Protein AF-A0AB34GEJ3-F1 (afdb_monomer)

pLDDT: mean 84.88, std 14.79, range [35.19, 98.5]

Sequence (318 aa):
MNSCIQARRKCQADPTCNATYHYLNSCASSISTSSPAEEPSVPEDCMEAAQQLRNSSLMSCTCHRRMKNQATCLDIYWTVHPARSLGDYELDVSPYEDTVTRKPWKMNLSKLNMLKPDSDLCLKFAMLCTLNDKCDRLRKAYGEACSGSRCQRHTCQRQLRSFFEKASEPHAQGLLLCPCAPTDQGCGQRRRNTIAPSCSLPSEAPNCLELWHICVSDPLCRSRLADFQTHCHPMDILGTCATEQSKCLRAYMGLIGTAMTPNFVSNVNASVALSCTCRGSGNLQEECERLEESFSRNPCLSECSPPAPSPHGWLSLT

Radius of gyration: 20.96 Å; Cα contacts (8 Å, |Δi|>4): 492; chains: 1; bounding box: 57×42×54 Å

InterPro domains:
  IPR003438 Glial cell line-derived neurotrophic factor receptor [PR01316] (61-81)
  IPR003438 Glial cell line-derived neurotrophic factor receptor [PR01316] (150-167)
  IPR003438 Glial cell line-derived neurotrophic factor receptor [PR01316] (187-199)
  IPR003438 Glial cell line-derived neurotrophic factor receptor [PR01316] (220-228)
  IPR003438 Glial cell line-derived neurotrophic factor receptor [PR01316] (248-265)
  IPR003438 Glial cell line-derived neurotrophic factor receptor [PR01316] (276-289)
  IPR003438 Glial cell line-derived neurotrophic factor receptor [PTHR10269] (3-303)
  IPR003505 Glial cell line-derived neurotrophic factor receptor, alpha 3 [PR01319] (1-11)
  IPR003505 Glial cell line-derived neurotrophic factor receptor, alpha 3 [PR01319] (105-127)
  IPR003505 Glial cell line-derived neurotrophic factor receptor, alpha 3 [PR01319] (167-174)
  IPR016017 GDNF/GAS1 [PF02351] (4-81)
  IPR016017 GDNF/GAS1 [PF02351] (122-199)
  IPR016017 GDNF/GAS1 [PF02351] (208-300)
  IPR016017 GDNF/GAS1 [SM00907] (4-85)
  IPR016017 GDNF/GAS1 [SM00907] (122-199)
  IPR016017 GDNF/GAS1 [SM00907] (208-300)
  IPR037193 GDNF receptor alpha [SSF110035] (205-303)

Secondary structure (DSSP, 8-state):
--BHHHHHHHHHHSHHHHHHHHHHHHHHHHHTTS-TTS-----HHHHHHHHHHTTSTTTT-BB-TT-TTHHHHHHHHHHHSPPPPTTSSSPPPP-B-----PPPPEEEHHHHHTT-TTS-HHHHHHHHHHTSHHHHHHHHHHHHHT-STT--HHHHHHHHHHHHHHS-HHHHHHHHS----TT-HHHHHHHHHTT-HHHHS-SS--BHHHHHHHHHHSHHHHHHHHHHHHHS-BSSTT--BSS-HHHHHHHHHHTTTSTT-EEES-SSS--EEES-B-TT-GGGHHHHHHHHHHHHT-HHHHHHSSPPPPTTSEEE--

Nearest PDB structures (foldseek):
  2gh0-assembly1_B  TM=9.971E-01  e=2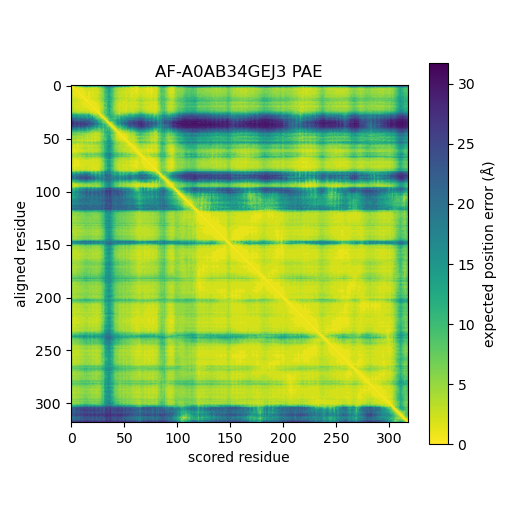.959E-26  Homo sapiens
  6q2s-assembly1_D  TM=9.942E-01  e=2.304E-24  Homo sapiens
  2v5e-assembly1_A-2  TM=9.606E-01  e=1.465E-15  Rattus norvegicus
  3fub-assembly2_C-3  TM=9.404E-01  e=4.352E-15  Rattus norvegicus
  4ux8-assembly1_E  TM=7.506E-01  e=1.529E-17  Rattus norvegicus

Solvent-accessible surface area (backbone atoms only — not comparable to full-atom values): 17248 Å² total; per-residue (Å²): 137,50,43,26,62,59,24,47,56,57,33,62,74,34,70,66,52,34,51,40,51,55,52,28,46,53,48,60,57,57,63,74,69,60,63,95,86,54,83,86,74,74,55,68,70,44,54,50,34,46,58,68,42,56,86,40,66,55,65,72,31,33,36,51,85,93,44,96,59,40,68,64,23,42,47,54,45,44,53,74,51,64,86,72,58,93,84,51,96,66,77,60,76,46,49,60,59,84,90,68,91,68,80,72,59,72,46,58,44,65,68,48,39,73,74,47,71,96,56,50,54,30,56,47,28,46,48,55,26,58,75,31,70,69,38,29,54,37,49,49,52,21,51,59,38,38,42,72,97,81,43,46,38,71,59,15,16,52,30,38,34,53,28,65,69,66,37,57,66,71,50,49,46,34,38,58,45,41,48,57,54,61,86,37,46,67,36,22,43,51,36,44,46,62,68,36,48,91,33,53,43,70,94,63,62,48,37,43,57,61,44,46,53,60,16,61,74,33,58,66,37,31,43,26,49,19,30,24,56,52,22,39,31,57,72,43,90,87,22,44,36,68,45,55,48,66,51,19,53,52,19,55,54,53,23,38,45,39,77,65,32,62,46,49,76,46,37,46,60,86,50,36,28,62,71,43,36,65,67,88,42,72,93,47,38,65,63,27,47,52,58,50,36,65,51,55,68,28,38,16,51,56,66,52,40,48,41,64,78,41,98,84,48,34,37,44,52,106

Mean predicted aligned error: 7.71 Å

Organism: Eschrichtius robustus (NCBI:txid9764)

Structure (mmCIF, N/CA/C/O backbone):
data_AF-A0AB34GEJ3-F1
#
_entry.id   AF-A0AB34GEJ3-F1
#
loop_
_atom_site.group_PDB
_atom_site.id
_atom_site.type_symbol
_atom_site.label_atom_id
_atom_site.label_alt_id
_atom_site.label_comp_id
_atom_site.label_asym_id
_atom_site.label_entity_id
_atom_site.label_seq_id
_atom_site.pdbx_PDB_ins_code
_atom_site.Cartn_x
_atom_site.Cartn_y
_atom_site.Cartn_z
_atom_site.occupancy
_atom_site.B_iso_or_equiv
_atom_site.auth_seq_id
_atom_site.auth_comp_id
_atom_site.auth_asym_id
_atom_site.auth_atom_id
_atom_site.pdbx_PDB_model_num
ATOM 1 N N . MET A 1 1 ? 2.599 -0.641 26.130 1.00 55.03 1 MET A N 1
ATOM 2 C CA . MET A 1 1 ? 1.392 -0.318 25.340 1.00 55.03 1 MET A CA 1
ATOM 3 C C . MET A 1 1 ? 0.481 -1.537 25.260 1.00 55.03 1 MET A C 1
ATOM 5 O O . MET A 1 1 ? 0.986 -2.653 25.300 1.00 55.03 1 MET A O 1
ATOM 9 N N . ASN A 1 2 ? -0.843 -1.341 25.231 1.00 78.25 2 ASN A N 1
ATOM 10 C CA . ASN A 1 2 ? -1.831 -2.430 25.236 1.00 78.25 2 ASN A CA 1
ATOM 11 C C . ASN A 1 2 ? -2.407 -2.626 23.826 1.00 78.25 2 ASN A C 1
ATOM 13 O O . ASN A 1 2 ? -2.875 -1.670 23.213 1.00 78.25 2 ASN A O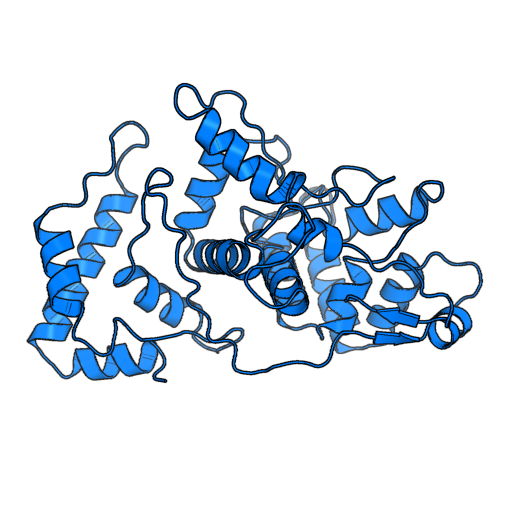 1
ATOM 17 N N . SER A 1 3 ? -2.441 -3.869 23.336 1.00 91.00 3 SER A N 1
ATOM 18 C CA . SER A 1 3 ? -3.112 -4.187 22.067 1.00 91.00 3 SER A CA 1
ATOM 19 C C . SER A 1 3 ? -4.609 -3.859 22.136 1.00 91.00 3 SER A C 1
ATOM 21 O O . SER A 1 3 ? -5.238 -4.130 23.162 1.00 91.00 3 SER A O 1
ATOM 23 N N . CYS A 1 4 ? -5.211 -3.393 21.035 1.00 94.31 4 CYS A N 1
ATOM 24 C CA . CYS A 1 4 ? -6.659 -3.132 20.966 1.00 94.31 4 CYS A CA 1
ATOM 25 C C . CYS A 1 4 ? -7.523 -4.331 21.369 1.00 94.31 4 CYS A C 1
ATOM 27 O O . CYS A 1 4 ? -8.549 -4.166 22.024 1.00 94.31 4 CYS A O 1
ATOM 29 N N . ILE A 1 5 ? -7.067 -5.559 21.107 1.00 94.50 5 ILE A N 1
ATOM 30 C CA . ILE A 1 5 ? -7.763 -6.775 21.553 1.00 94.50 5 ILE A CA 1
ATOM 31 C C . ILE A 1 5 ? -7.780 -6.879 23.087 1.00 94.50 5 ILE A C 1
ATOM 33 O O . ILE A 1 5 ? -8.787 -7.263 23.680 1.00 94.50 5 ILE A O 1
ATOM 37 N N . GLN A 1 6 ? -6.672 -6.545 23.750 1.00 93.69 6 GLN A N 1
ATOM 38 C CA . GLN A 1 6 ? -6.589 -6.571 25.212 1.00 93.69 6 GLN A CA 1
ATOM 39 C C . GLN A 1 6 ? -7.382 -5.418 25.834 1.00 93.69 6 GLN A C 1
ATOM 41 O O . GLN A 1 6 ? -8.074 -5.629 26.828 1.00 93.69 6 GLN A O 1
ATOM 46 N N . ALA A 1 7 ? -7.322 -4.227 25.234 1.00 94.12 7 ALA A N 1
ATOM 47 C CA . ALA A 1 7 ? -8.120 -3.077 25.649 1.00 94.12 7 ALA A CA 1
ATOM 48 C C . ALA A 1 7 ? -9.627 -3.366 25.537 1.00 94.12 7 ALA A C 1
ATOM 50 O O . ALA A 1 7 ? -10.373 -3.119 26.484 1.00 94.12 7 ALA A O 1
ATOM 51 N N . ARG A 1 8 ? -10.066 -4.004 24.443 1.00 95.00 8 ARG A N 1
ATOM 52 C CA . ARG A 1 8 ? -11.459 -4.436 24.271 1.00 95.00 8 ARG A CA 1
ATOM 53 C C . ARG A 1 8 ? -11.888 -5.436 25.332 1.00 95.00 8 ARG A C 1
ATOM 55 O O . ARG A 1 8 ? -12.957 -5.254 25.896 1.00 95.00 8 ARG A O 1
ATOM 62 N N . ARG A 1 9 ? -11.059 -6.430 25.668 1.00 94.56 9 ARG A N 1
ATOM 63 C CA . ARG A 1 9 ? -11.358 -7.378 26.761 1.00 94.56 9 ARG A CA 1
ATOM 64 C C . ARG A 1 9 ? -11.523 -6.688 28.116 1.00 94.56 9 ARG A C 1
ATOM 66 O O . ARG A 1 9 ? -12.407 -7.065 28.872 1.00 94.56 9 ARG A O 1
ATOM 73 N N . LYS A 1 10 ? -10.707 -5.671 28.417 1.00 93.25 10 LYS A N 1
ATOM 74 C CA . LYS A 1 10 ? -10.870 -4.861 29.638 1.00 93.25 10 LYS A CA 1
ATOM 75 C C . LYS A 1 10 ? -12.181 -4.074 29.610 1.00 93.25 10 LYS A C 1
ATOM 77 O O . LYS A 1 10 ? -12.916 -4.101 30.585 1.00 93.25 10 LYS A O 1
ATOM 82 N N . CYS A 1 11 ? -12.499 -3.449 28.478 1.00 93.69 11 CYS A N 1
ATOM 83 C CA . CYS A 1 11 ? -13.758 -2.731 28.283 1.00 93.69 11 CYS A CA 1
ATOM 84 C C . CYS A 1 11 ? -14.988 -3.649 28.385 1.00 93.69 11 CYS A C 1
ATOM 86 O O . CYS A 1 11 ? -16.011 -3.229 28.895 1.00 93.69 11 CYS A O 1
ATOM 88 N N . GLN A 1 12 ? -14.896 -4.914 27.954 1.00 94.56 12 GLN A N 1
ATOM 89 C CA . GLN A 1 12 ? -15.985 -5.894 28.097 1.00 94.56 12 GLN A CA 1
ATOM 90 C C . GLN A 1 12 ? -16.335 -6.203 29.557 1.00 94.56 12 GLN A C 1
ATOM 92 O O . GLN A 1 12 ? -17.475 -6.563 29.832 1.00 94.56 12 GLN A O 1
ATOM 97 N N . ALA A 1 13 ? -15.373 -6.085 30.476 1.00 93.94 13 ALA A N 1
ATOM 98 C CA . ALA A 1 13 ? -15.601 -6.310 31.901 1.00 93.94 13 ALA A CA 1
ATOM 99 C C . ALA A 1 13 ? -16.277 -5.114 32.601 1.00 93.94 13 ALA A C 1
ATOM 101 O O . ALA A 1 13 ? -16.796 -5.278 33.701 1.00 93.94 13 ALA A O 1
ATOM 102 N N . ASP A 1 14 ? -16.279 -3.934 31.973 1.00 93.75 14 ASP A N 1
ATOM 103 C CA . ASP A 1 14 ? -16.949 -2.725 32.453 1.00 93.75 14 ASP A CA 1
ATOM 104 C C . ASP A 1 14 ? -18.292 -2.556 31.708 1.00 93.75 14 ASP A C 1
ATOM 106 O O . ASP A 1 14 ? -18.291 -2.365 30.488 1.00 93.75 14 ASP A O 1
ATOM 110 N N . PRO A 1 15 ? -19.449 -2.637 32.396 1.00 93.62 15 PRO A N 1
ATOM 111 C CA . PRO A 1 15 ? -20.758 -2.555 31.748 1.00 93.62 15 PRO A CA 1
ATOM 112 C C . PRO A 1 15 ? -20.978 -1.262 30.955 1.00 93.62 15 PRO A C 1
ATOM 114 O O . PRO A 1 15 ? -21.535 -1.312 29.857 1.00 93.62 15 PRO A O 1
ATOM 117 N N . THR A 1 16 ? -20.511 -0.127 31.483 1.00 92.50 16 THR A N 1
ATOM 118 C CA . THR A 1 16 ? -20.647 1.189 30.851 1.00 92.50 16 THR A CA 1
ATOM 119 C C . THR A 1 16 ? -19.793 1.246 29.593 1.00 92.50 16 THR A C 1
ATOM 121 O O . THR A 1 16 ? -20.308 1.515 28.512 1.00 92.50 16 THR A O 1
ATOM 124 N N . CYS A 1 17 ? -18.509 0.889 29.696 1.00 93.00 17 CYS A N 1
ATOM 125 C CA . CYS A 1 17 ? -17.611 0.866 28.541 1.00 93.00 17 CYS A CA 1
ATOM 126 C C . CYS A 1 17 ? -18.127 -0.070 27.441 1.00 93.00 17 CYS A C 1
ATOM 128 O O . CYS A 1 17 ? -18.121 0.282 26.259 1.00 93.00 17 CYS A O 1
ATOM 130 N N . ASN A 1 18 ? -18.585 -1.268 27.817 1.00 94.00 18 ASN A N 1
ATOM 131 C CA . ASN A 1 18 ? -19.078 -2.248 26.862 1.00 94.00 18 ASN A CA 1
ATOM 132 C C . ASN A 1 18 ? -20.325 -1.746 26.120 1.00 94.00 18 ASN A C 1
ATOM 134 O O . ASN A 1 18 ? -20.385 -1.880 24.897 1.00 94.00 18 ASN A O 1
ATOM 138 N N . ALA A 1 19 ? -21.286 -1.151 26.834 1.00 92.75 19 ALA A N 1
ATOM 139 C CA . ALA A 1 19 ? -22.489 -0.577 26.237 1.00 92.75 19 ALA A CA 1
ATOM 140 C C . ALA A 1 19 ? -22.151 0.573 25.273 1.00 92.75 19 ALA A C 1
ATOM 142 O O . ALA A 1 19 ? -22.576 0.534 24.117 1.00 92.75 19 ALA A O 1
ATOM 143 N N . THR A 1 20 ? -21.314 1.528 25.697 1.00 91.56 20 THR A N 1
ATOM 144 C CA . THR A 1 20 ? -20.885 2.658 24.857 1.00 91.56 20 THR A CA 1
ATOM 145 C C . THR A 1 20 ? -20.138 2.186 23.606 1.00 91.56 20 THR A C 1
ATOM 147 O O . THR A 1 20 ? -20.393 2.681 22.511 1.00 91.56 20 THR A O 1
ATOM 150 N N . TYR A 1 21 ? -19.263 1.177 23.718 1.00 92.00 21 TYR A N 1
ATOM 151 C CA . TYR A 1 21 ? -18.572 0.603 22.557 1.00 92.00 21 TYR A CA 1
ATOM 152 C C . TYR A 1 21 ? -19.541 -0.045 21.559 1.00 92.00 21 TYR A C 1
ATOM 154 O O . TYR A 1 21 ? -19.406 0.151 20.353 1.00 92.00 21 TYR A O 1
ATOM 162 N N . HIS A 1 22 ? -20.521 -0.820 22.034 1.00 91.56 22 HIS A N 1
ATOM 163 C CA . HIS A 1 22 ? -21.519 -1.439 21.155 1.00 91.56 22 HIS A CA 1
ATOM 164 C C . HIS A 1 22 ? -22.400 -0.403 20.450 1.00 91.56 22 HIS A C 1
ATOM 166 O O . HIS A 1 22 ? -22.723 -0.578 19.272 1.00 91.56 22 HIS A O 1
ATOM 172 N N . TYR A 1 23 ? -22.742 0.682 21.144 1.00 89.75 23 TYR A N 1
ATOM 173 C CA . TYR A 1 23 ? -23.455 1.809 20.556 1.00 89.75 23 TYR A CA 1
ATOM 174 C C . TYR A 1 23 ? -22.624 2.475 19.449 1.00 89.75 23 TYR A C 1
ATOM 176 O O . TYR A 1 23 ? -23.068 2.539 18.304 1.00 89.75 23 TYR A O 1
ATOM 184 N N . LEU A 1 24 ? -21.369 2.836 19.740 1.00 87.12 24 LEU A N 1
ATOM 185 C CA . LEU A 1 24 ? -20.459 3.438 18.760 1.00 87.12 24 LEU A CA 1
ATOM 186 C C . LEU A 1 24 ? -20.219 2.534 17.536 1.00 87.12 24 LEU A C 1
ATOM 188 O O . LEU A 1 24 ? -20.176 3.002 16.402 1.00 87.12 24 LEU A O 1
ATOM 192 N N . ASN A 1 25 ? -20.123 1.220 17.736 1.00 87.06 25 ASN A N 1
ATOM 193 C CA . ASN A 1 25 ? -19.992 0.268 16.632 1.00 87.06 25 ASN A CA 1
ATOM 194 C C . ASN A 1 25 ? -21.232 0.233 15.719 1.00 87.06 25 ASN A C 1
ATOM 196 O O . ASN A 1 25 ? -21.127 0.043 14.506 1.00 87.06 25 ASN A O 1
ATOM 200 N N . SER A 1 26 ? -22.413 0.435 16.302 1.00 85.06 26 SER A N 1
ATOM 201 C CA . SER A 1 26 ? -23.667 0.514 15.548 1.00 85.06 26 SER A CA 1
ATOM 202 C C . SER A 1 26 ? -23.717 1.791 14.699 1.00 85.06 26 SER A C 1
ATOM 204 O O . SER A 1 26 ? -24.175 1.740 13.560 1.00 85.06 26 SER A O 1
ATOM 206 N N . CYS A 1 27 ? -23.142 2.893 15.194 1.00 80.31 27 CYS A N 1
ATOM 207 C CA . CYS A 1 27 ? -22.971 4.138 14.439 1.00 80.31 27 CYS A CA 1
ATOM 208 C C . CYS A 1 27 ? -22.062 3.985 13.211 1.00 80.31 27 CYS A C 1
ATOM 210 O O . CYS A 1 27 ? -22.362 4.499 12.138 1.00 80.31 27 CYS A O 1
ATOM 212 N N . ALA A 1 28 ? -20.954 3.250 13.329 1.00 68.44 28 ALA A N 1
ATOM 213 C CA . ALA A 1 28 ? -20.055 3.019 12.193 1.00 68.44 28 ALA A CA 1
ATOM 214 C C . ALA A 1 28 ? -20.738 2.227 11.056 1.00 68.44 28 ALA A C 1
ATOM 216 O O . ALA A 1 28 ? -20.437 2.407 9.873 1.00 68.44 28 ALA A O 1
ATOM 217 N N . SER A 1 29 ? -21.698 1.372 11.417 1.00 62.03 29 SER A N 1
ATOM 218 C CA . SER A 1 29 ? -22.445 0.542 10.471 1.00 62.03 29 SER A CA 1
ATOM 219 C C . SER A 1 29 ? -23.510 1.334 9.698 1.00 62.03 29 SER A C 1
ATOM 221 O O . SER A 1 29 ? -23.745 1.026 8.533 1.00 62.03 29 SER A O 1
ATOM 223 N N . SER A 1 30 ? -24.118 2.370 10.295 1.00 57.22 30 SER A N 1
ATOM 224 C CA . SER A 1 30 ? -25.125 3.219 9.632 1.00 57.22 30 SER A CA 1
ATOM 225 C C . SER A 1 30 ? -24.518 4.240 8.661 1.00 57.22 30 SER A C 1
ATOM 227 O O . SER A 1 30 ? -25.128 4.550 7.638 1.00 57.22 30 SER A O 1
ATOM 229 N N . ILE A 1 31 ? -23.289 4.698 8.921 1.00 55.16 31 ILE A N 1
ATOM 230 C CA . ILE A 1 31 ? -22.526 5.586 8.022 1.00 55.16 31 ILE A CA 1
ATOM 231 C C . ILE A 1 31 ? -22.123 4.854 6.731 1.00 55.16 31 ILE A C 1
ATOM 233 O O . ILE A 1 31 ? -22.029 5.452 5.667 1.00 55.16 31 ILE A O 1
ATOM 237 N N . SER A 1 32 ? -21.940 3.532 6.791 1.00 48.56 32 SER A N 1
ATOM 238 C CA . SER A 1 32 ? -21.577 2.719 5.620 1.00 48.56 32 SER A CA 1
ATOM 239 C C . SER A 1 32 ? -22.735 2.525 4.621 1.00 48.56 32 SER A C 1
ATOM 241 O O . SER A 1 32 ? -22.525 1.981 3.539 1.00 48.56 32 SER A O 1
ATOM 243 N N . THR A 1 33 ? -23.956 2.940 4.983 1.00 44.38 33 THR A N 1
ATOM 244 C CA . THR A 1 33 ? -25.181 2.790 4.178 1.00 44.38 33 THR A CA 1
ATOM 245 C C . THR A 1 33 ? -25.721 4.092 3.576 1.00 44.38 33 THR A C 1
ATOM 247 O O . THR A 1 33 ? -26.693 4.029 2.822 1.00 44.38 33 THR A O 1
ATOM 250 N N . SER A 1 34 ? -25.128 5.256 3.867 1.00 39.69 34 SER A N 1
ATOM 251 C CA . SER A 1 34 ? -25.550 6.528 3.265 1.00 39.69 34 SER A CA 1
ATOM 252 C C . SER A 1 34 ? -25.001 6.700 1.840 1.00 39.69 34 SER A C 1
ATOM 254 O O . SER A 1 34 ? -23.899 6.266 1.504 1.00 39.69 34 SER A O 1
ATOM 256 N N . SER A 1 35 ? -25.817 7.301 0.971 1.00 35.19 35 SER A N 1
ATOM 257 C CA . SER A 1 35 ? -25.486 7.585 -0.431 1.00 35.19 35 SER A CA 1
ATOM 258 C C . SER A 1 35 ? -24.344 8.613 -0.535 1.00 35.19 35 SER A C 1
ATOM 260 O O . SER A 1 35 ? -24.324 9.551 0.258 1.00 35.19 35 SER A O 1
ATOM 262 N N . PRO A 1 36 ? -23.450 8.529 -1.542 1.00 45.25 36 PRO A N 1
ATOM 263 C CA . PRO A 1 36 ? -22.342 9.477 -1.754 1.00 45.25 36 PRO A CA 1
ATOM 264 C C . PRO A 1 36 ? -22.762 10.932 -2.061 1.00 45.25 36 PRO A C 1
ATOM 266 O O . PRO A 1 36 ? -21.901 11.770 -2.306 1.00 45.25 36 PRO A O 1
ATOM 269 N N . ALA A 1 37 ? -24.064 11.235 -2.086 1.00 36.06 37 ALA A N 1
ATOM 270 C CA . ALA A 1 37 ? -24.610 12.560 -2.384 1.00 36.06 37 ALA A CA 1
ATOM 271 C C . ALA A 1 37 ? -24.956 13.405 -1.140 1.00 36.06 37 ALA A C 1
ATOM 273 O O . ALA A 1 37 ? -25.273 14.582 -1.293 1.00 36.06 37 ALA A O 1
ATOM 274 N N . GLU A 1 38 ? -24.910 12.835 0.068 1.00 39.12 38 GLU A N 1
ATOM 275 C CA . GLU A 1 38 ? -25.162 13.563 1.318 1.00 39.12 38 GLU A CA 1
ATOM 276 C C . GLU A 1 38 ? -23.865 13.676 2.121 1.00 39.12 38 GLU A C 1
ATOM 278 O O . GLU A 1 38 ? -23.128 12.696 2.256 1.00 39.12 38 GLU A O 1
ATOM 283 N N . GLU A 1 39 ? -23.571 14.868 2.652 1.00 42.44 39 GLU A N 1
ATOM 284 C CA . GLU A 1 39 ? -22.478 15.023 3.612 1.00 42.44 39 GLU A CA 1
ATOM 285 C C . GLU A 1 39 ? -22.708 14.049 4.779 1.00 42.44 39 GLU A C 1
ATOM 287 O O . GLU A 1 39 ? -23.796 14.057 5.365 1.00 42.44 39 GLU A O 1
ATOM 292 N N . PRO A 1 40 ? -21.730 13.191 5.123 1.00 50.12 40 PRO A N 1
ATOM 293 C CA . PRO A 1 40 ? -21.885 12.237 6.208 1.00 50.12 40 PRO A CA 1
ATOM 294 C C . PRO A 1 40 ? -21.925 12.995 7.538 1.00 50.12 40 PRO A C 1
ATOM 296 O O . PRO A 1 40 ? -20.898 13.230 8.171 1.00 50.12 40 PRO A O 1
ATOM 299 N N . SER A 1 41 ? -23.121 13.393 7.973 1.00 50.94 41 SER A N 1
ATOM 300 C CA . SER A 1 41 ? -23.332 13.910 9.318 1.00 50.94 41 SER A CA 1
ATOM 301 C C . SER A 1 41 ? -23.317 12.729 10.287 1.00 50.94 41 SER A C 1
ATOM 303 O O . SER A 1 41 ? -24.192 11.863 10.293 1.00 50.94 41 SER A O 1
ATOM 305 N N . VAL A 1 42 ? -22.251 12.642 11.083 1.00 61.28 42 VAL A N 1
ATOM 306 C CA . VAL A 1 42 ? -22.181 11.684 12.187 1.00 61.28 42 VAL A CA 1
ATOM 307 C C . VAL A 1 42 ? -23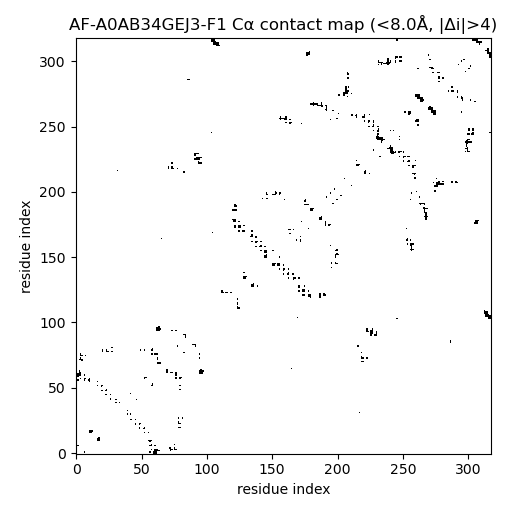.249 12.101 13.205 1.00 61.28 42 VAL A C 1
ATOM 309 O O . VAL A 1 42 ? -23.219 13.256 13.634 1.00 61.28 42 VAL A O 1
ATOM 312 N N . PRO A 1 43 ? -24.188 11.217 13.600 1.00 69.44 43 PRO A N 1
ATOM 313 C CA . PRO A 1 43 ? -25.189 11.567 14.603 1.00 69.44 43 PRO A CA 1
ATOM 314 C C . PRO A 1 43 ? -24.512 12.087 15.876 1.00 69.44 43 PRO A C 1
ATOM 316 O O . PRO A 1 43 ? -23.509 11.520 16.314 1.00 69.44 43 PRO A O 1
ATOM 319 N N . GLU A 1 44 ? -25.048 13.156 16.465 1.00 71.50 44 GLU A N 1
ATOM 320 C CA . GLU A 1 44 ? -24.465 13.828 17.639 1.00 71.50 44 GLU A CA 1
ATOM 321 C C . GLU A 1 44 ? -24.218 12.840 18.795 1.00 71.50 44 GLU A C 1
ATOM 323 O O . GLU A 1 44 ? -23.130 12.808 19.375 1.00 71.50 44 GLU A O 1
ATOM 328 N N . ASP A 1 45 ? -25.154 11.909 18.997 1.00 74.88 45 ASP A N 1
ATOM 329 C CA . ASP A 1 45 ? -25.062 10.815 19.970 1.00 74.88 45 ASP A CA 1
ATOM 330 C C . ASP A 1 45 ? -23.841 9.896 19.747 1.00 74.88 45 ASP A C 1
ATOM 332 O O . ASP A 1 45 ? -23.245 9.363 20.687 1.00 74.88 45 ASP A O 1
ATOM 336 N N . CYS A 1 46 ? -23.431 9.695 18.491 1.00 80.44 46 CYS A N 1
ATOM 337 C CA . CYS A 1 46 ? -22.271 8.877 18.143 1.00 80.44 46 CYS A CA 1
ATOM 338 C C . CYS A 1 46 ? -20.959 9.599 18.468 1.00 80.44 46 CYS A C 1
ATOM 340 O O . CYS A 1 46 ? -19.998 8.962 18.909 1.00 80.44 46 CYS A O 1
ATOM 342 N N . MET A 1 47 ? -20.919 10.925 18.297 1.00 76.56 47 MET A N 1
ATOM 343 C CA . MET A 1 47 ? -19.778 11.723 18.748 1.00 76.56 47 MET A CA 1
ATOM 344 C C . MET A 1 47 ? -19.681 11.730 20.274 1.00 76.56 47 MET A C 1
ATOM 346 O O . MET A 1 47 ? -18.585 11.580 20.818 1.00 76.56 47 MET A O 1
ATOM 350 N N . GLU A 1 48 ? -20.814 11.834 20.972 1.00 81.38 48 GLU A N 1
ATOM 351 C CA . GLU A 1 48 ? -20.852 11.776 22.433 1.00 81.38 48 GLU A CA 1
ATOM 352 C C . GLU A 1 48 ? -20.338 10.420 22.949 1.00 81.38 48 GLU A C 1
ATOM 354 O O . GLU A 1 48 ? -19.478 10.364 23.834 1.00 81.38 48 GLU A O 1
ATOM 359 N N . ALA A 1 49 ? -20.770 9.312 22.340 1.00 82.19 49 ALA A N 1
ATOM 360 C CA . ALA A 1 49 ? -20.273 7.977 22.671 1.00 82.19 49 ALA A CA 1
ATOM 361 C C . ALA A 1 49 ? -18.754 7.839 22.448 1.00 82.19 49 ALA A C 1
ATOM 363 O O . ALA A 1 49 ? -18.048 7.257 23.280 1.00 82.19 49 ALA A O 1
ATOM 364 N N . ALA A 1 50 ? -18.220 8.410 21.362 1.00 82.38 50 ALA A N 1
ATOM 365 C CA . ALA A 1 50 ? -16.777 8.453 21.126 1.00 82.38 50 ALA A CA 1
ATOM 366 C C . ALA A 1 50 ? -16.044 9.272 22.206 1.00 82.38 50 ALA A C 1
ATOM 368 O O . ALA A 1 50 ? -14.988 8.860 22.697 1.00 82.38 50 ALA A O 1
ATOM 369 N N . GLN A 1 51 ? -16.627 10.394 22.639 1.00 82.19 51 GLN A N 1
ATOM 370 C CA . GLN A 1 51 ? -16.076 11.242 23.695 1.00 82.19 51 GLN A CA 1
ATOM 371 C C . GLN A 1 51 ? -16.042 10.530 25.055 1.00 82.19 51 GLN A C 1
ATOM 373 O O . GLN A 1 51 ? -15.045 10.634 25.775 1.00 82.19 51 GLN A O 1
ATOM 378 N N . GLN A 1 52 ? -17.068 9.744 25.387 1.00 85.31 52 GLN A N 1
ATOM 379 C CA . GLN A 1 52 ? -17.104 8.934 26.610 1.00 85.31 52 GLN A CA 1
ATOM 380 C C . GLN A 1 52 ? -16.004 7.855 26.631 1.00 85.31 52 GLN A C 1
ATOM 382 O O . GLN A 1 52 ? -15.410 7.585 27.677 1.00 85.31 52 GLN A O 1
ATOM 387 N N . LEU A 1 53 ? -15.663 7.273 25.475 1.00 86.50 53 LEU A N 1
ATOM 388 C CA . LEU A 1 53 ? -14.589 6.278 25.364 1.00 86.50 53 LEU A CA 1
ATOM 389 C C . LEU A 1 53 ? -13.176 6.880 25.349 1.00 86.50 53 LEU A C 1
ATOM 391 O O . LEU A 1 53 ? -12.203 6.126 25.461 1.00 86.50 53 LEU A O 1
ATOM 395 N N . ARG A 1 54 ? -13.032 8.209 25.276 1.00 82.94 54 ARG A N 1
ATOM 396 C CA . ARG A 1 54 ? -11.733 8.902 25.192 1.00 82.94 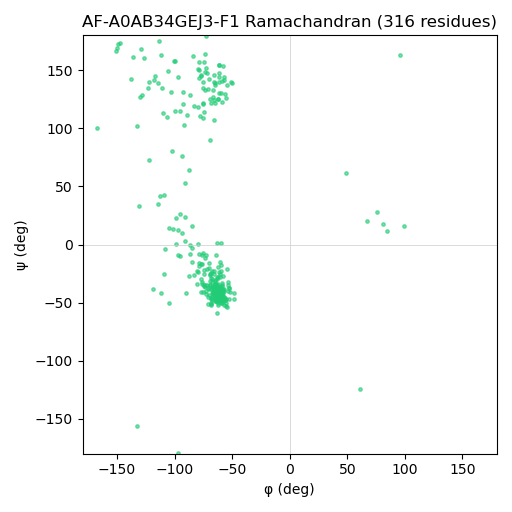54 ARG A CA 1
ATOM 397 C C . ARG A 1 54 ? -10.806 8.612 26.374 1.00 82.94 54 ARG A C 1
ATOM 399 O O . ARG A 1 54 ? -9.601 8.482 26.183 1.00 82.94 54 ARG A O 1
ATOM 406 N N . ASN A 1 55 ? -11.363 8.452 27.575 1.00 81.94 55 ASN A N 1
ATOM 407 C CA . ASN A 1 55 ? -10.599 8.151 28.793 1.00 81.94 55 ASN A CA 1
ATOM 408 C C . ASN A 1 55 ? -10.351 6.646 29.001 1.00 81.94 55 ASN A C 1
ATOM 410 O O . ASN A 1 55 ? -9.725 6.243 29.982 1.00 81.94 55 ASN A O 1
ATOM 414 N N . SER A 1 56 ? -10.848 5.796 28.102 1.00 86.69 56 SER A N 1
ATOM 415 C CA . SER A 1 56 ? -10.688 4.350 28.212 1.00 86.69 56 SER A CA 1
ATOM 416 C C . SER A 1 56 ? -9.346 3.878 27.645 1.00 86.69 56 SER A C 1
ATOM 418 O O . SER A 1 56 ? -8.705 4.532 26.820 1.00 86.69 56 SER A O 1
ATOM 420 N N . SER A 1 57 ? -8.946 2.657 28.012 1.00 87.50 57 SER A N 1
ATOM 421 C CA . SER A 1 57 ? -7.766 2.011 27.416 1.00 87.50 57 SER A CA 1
ATOM 422 C C . SER A 1 57 ? -7.897 1.710 25.913 1.00 87.50 57 SER A C 1
ATOM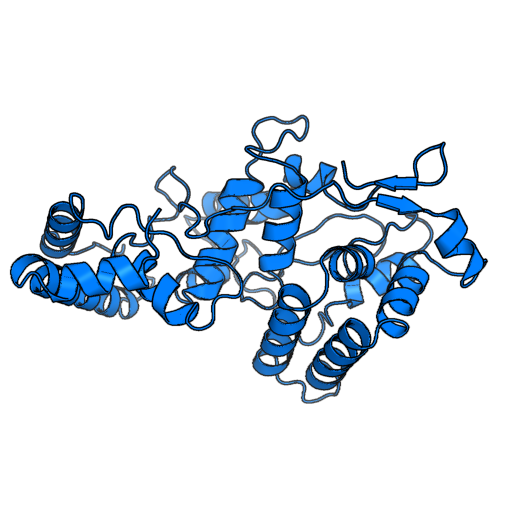 424 O O . SER A 1 57 ? -6.908 1.308 25.303 1.00 87.50 57 SER A O 1
ATOM 426 N N . LEU A 1 58 ? -9.090 1.879 25.319 1.00 89.69 58 LEU A N 1
ATOM 427 C CA . LEU A 1 58 ? -9.316 1.701 23.882 1.00 89.69 58 LEU A CA 1
ATOM 428 C C . LEU A 1 58 ? -8.724 2.847 23.056 1.00 89.69 58 LEU A C 1
ATOM 430 O O . LEU A 1 58 ? -8.213 2.593 21.975 1.00 89.69 58 LEU A O 1
ATOM 434 N N . MET A 1 59 ? -8.733 4.081 23.565 1.00 87.38 59 MET A N 1
ATOM 435 C CA . MET A 1 59 ? -8.296 5.255 22.795 1.00 87.38 59 MET A CA 1
ATOM 436 C C . MET A 1 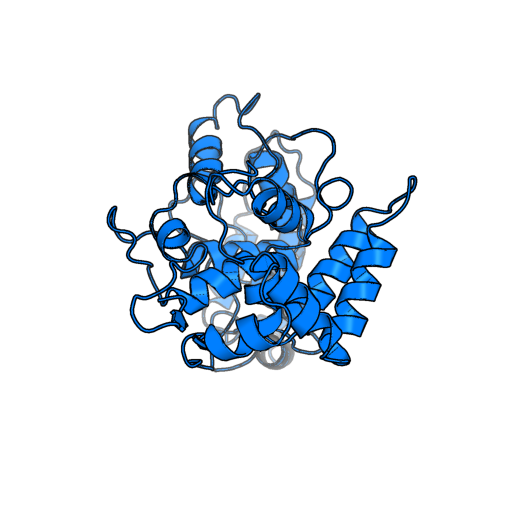59 ? -6.779 5.274 22.534 1.00 87.38 59 MET A C 1
ATOM 438 O O . MET A 1 59 ? -6.313 5.828 21.552 1.00 87.38 59 MET A O 1
ATOM 442 N N . SER A 1 60 ? -5.984 4.641 23.400 1.00 87.50 60 SER A N 1
ATOM 443 C CA . SER A 1 60 ? -4.516 4.559 23.265 1.00 87.50 60 SER A CA 1
ATOM 444 C C . SER A 1 60 ? -4.026 3.188 22.793 1.00 87.50 60 SER A C 1
ATOM 446 O O . SER A 1 60 ? -2.844 2.858 22.930 1.00 87.50 60 SER A O 1
ATOM 448 N N . CYS A 1 61 ? -4.932 2.347 22.292 1.00 91.62 61 CYS A N 1
ATOM 449 C CA . CYS A 1 61 ? -4.576 1.006 21.866 1.00 91.62 61 CYS A CA 1
ATOM 450 C C . CYS A 1 61 ? -3.918 1.006 20.484 1.00 91.62 61 CYS A C 1
ATOM 452 O O . CYS A 1 61 ? -4.224 1.827 19.624 1.00 91.62 61 CYS A O 1
ATOM 454 N N . THR A 1 62 ? -3.039 0.035 20.258 1.00 92.12 62 THR A N 1
ATOM 455 C CA . THR A 1 62 ? -2.353 -0.149 18.977 1.00 92.12 62 THR A CA 1
ATOM 456 C C . THR A 1 62 ? -2.525 -1.572 18.460 1.00 92.12 62 THR A C 1
ATOM 458 O O . THR A 1 62 ? -2.837 -2.529 19.187 1.00 92.12 62 THR A O 1
ATOM 461 N N . CYS A 1 63 ? -2.295 -1.728 17.166 1.00 92.25 63 CYS A N 1
ATOM 462 C CA . CYS A 1 63 ? -2.202 -2.998 16.476 1.00 92.25 63 CYS A CA 1
ATOM 463 C C . CYS A 1 63 ? -0.772 -3.244 16.009 1.00 92.25 63 CYS A C 1
ATOM 465 O O . CYS A 1 63 ? 0.077 -2.359 15.981 1.00 92.25 63 CYS A O 1
ATOM 467 N N . HIS A 1 64 ? -0.474 -4.497 15.685 1.00 87.19 64 HIS A N 1
ATOM 468 C CA . HIS A 1 64 ? 0.848 -4.899 15.224 1.00 87.19 64 HIS A CA 1
ATOM 469 C C . HIS A 1 64 ? 0.713 -5.550 13.855 1.00 87.19 64 HIS A C 1
ATOM 471 O O . HIS A 1 64 ? -0.201 -6.341 13.603 1.00 87.19 64 HIS A O 1
ATOM 477 N N . ARG A 1 65 ? 1.647 -5.247 12.955 1.00 83.81 65 ARG A N 1
ATOM 478 C CA . ARG A 1 65 ? 1.691 -5.906 11.648 1.00 83.81 65 ARG A CA 1
ATOM 479 C C . ARG A 1 65 ? 1.917 -7.411 11.840 1.00 83.81 65 ARG A C 1
ATOM 481 O O . ARG A 1 65 ? 2.749 -7.812 12.650 1.00 83.81 65 ARG A O 1
ATOM 488 N N . ARG A 1 66 ? 1.233 -8.243 11.043 1.00 81.69 66 ARG A N 1
ATOM 489 C CA . ARG A 1 66 ? 1.397 -9.715 11.016 1.00 81.69 66 ARG A CA 1
ATOM 490 C C . ARG A 1 66 ? 0.930 -10.423 12.298 1.00 81.69 66 ARG A C 1
ATOM 492 O O . ARG A 1 66 ? 1.326 -11.560 12.555 1.00 81.69 66 ARG A O 1
ATOM 499 N N . MET A 1 67 ? 0.087 -9.778 13.101 1.00 87.06 67 MET A N 1
ATOM 500 C CA . MET A 1 67 ? -0.559 -10.431 14.240 1.00 87.06 67 MET A CA 1
ATOM 501 C C . MET A 1 67 ? -1.666 -11.390 13.769 1.00 87.06 67 MET A C 1
ATOM 503 O O . MET A 1 67 ? -2.328 -11.134 12.767 1.00 87.06 67 MET A O 1
ATOM 507 N N . LYS A 1 68 ? -1.907 -12.490 14.500 1.00 84.88 68 LYS A N 1
ATOM 508 C CA . LYS A 1 68 ? -2.887 -13.523 14.093 1.00 84.88 68 LYS A CA 1
ATOM 509 C C . LYS A 1 68 ? -4.305 -12.971 13.883 1.00 84.88 68 LYS A C 1
ATOM 511 O O . LYS A 1 68 ? -4.963 -13.347 12.924 1.00 84.88 68 LYS A O 1
ATOM 516 N N . ASN A 1 69 ? -4.736 -12.053 14.746 1.00 89.19 69 ASN A N 1
ATOM 517 C CA . ASN A 1 69 ? -6.085 -11.476 14.738 1.00 89.19 69 ASN A CA 1
ATOM 518 C C . ASN A 1 69 ? -6.054 -10.011 14.277 1.00 89.19 69 ASN A C 1
ATOM 520 O O . ASN A 1 69 ? -6.670 -9.146 14.896 1.00 89.19 69 ASN A O 1
ATOM 524 N N . GLN A 1 70 ? -5.272 -9.717 13.232 1.00 90.62 70 GLN A N 1
ATOM 525 C CA . GLN A 1 70 ? -5.068 -8.345 12.761 1.00 90.62 70 GLN A CA 1
ATOM 526 C C . GLN A 1 70 ? -6.382 -7.685 12.347 1.00 90.62 70 GLN A C 1
ATOM 528 O O . GLN A 1 70 ? -6.634 -6.572 12.781 1.00 90.62 70 GLN A O 1
ATOM 533 N N . ALA A 1 71 ? -7.240 -8.389 11.600 1.00 91.56 71 ALA A N 1
ATOM 534 C CA . ALA A 1 71 ? -8.543 -7.866 11.188 1.00 91.56 71 ALA A CA 1
ATOM 535 C C . ALA A 1 71 ? -9.379 -7.403 12.392 1.00 91.56 71 ALA A C 1
ATOM 537 O O . ALA A 1 71 ? -9.797 -6.256 12.433 1.00 91.56 71 ALA A O 1
ATOM 538 N N . THR A 1 72 ? -9.514 -8.245 13.422 1.00 93.56 72 THR A N 1
ATOM 539 C CA . THR A 1 72 ? -10.229 -7.897 14.660 1.00 93.56 72 THR A CA 1
ATOM 540 C C . THR A 1 72 ? -9.588 -6.725 15.401 1.00 93.56 72 THR A C 1
ATOM 542 O O . THR A 1 72 ? -10.287 -5.905 15.977 1.00 93.56 72 THR A O 1
ATOM 545 N N . CYS A 1 73 ? -8.256 -6.639 15.422 1.00 94.88 73 CYS A N 1
ATOM 546 C CA . CYS A 1 73 ? -7.570 -5.521 16.067 1.00 94.88 73 CYS A CA 1
ATOM 547 C C . CYS A 1 73 ? -7.865 -4.192 15.361 1.00 94.88 73 CYS A C 1
ATOM 549 O O . CYS A 1 73 ? -8.183 -3.213 16.028 1.00 94.88 73 CYS A O 1
ATOM 551 N N . LEU A 1 74 ? -7.763 -4.180 14.027 1.00 93.31 74 LEU A N 1
ATOM 552 C CA . LEU A 1 74 ? -8.003 -2.991 13.211 1.00 93.31 74 LEU A CA 1
ATOM 553 C C . LEU A 1 74 ? -9.467 -2.562 13.256 1.00 93.31 74 LEU A C 1
ATOM 555 O O . LEU A 1 74 ? -9.731 -1.373 13.345 1.00 93.31 74 LEU A O 1
ATOM 559 N N . ASP A 1 75 ? -10.391 -3.522 13.250 1.00 91.56 75 ASP A N 1
ATOM 560 C CA . ASP A 1 75 ? -11.820 -3.273 13.438 1.00 91.56 75 ASP A CA 1
ATOM 561 C C . ASP A 1 75 ? -12.072 -2.520 14.753 1.00 91.56 75 ASP A C 1
ATOM 563 O O . ASP A 1 75 ? -12.589 -1.409 14.730 1.00 91.56 75 ASP A O 1
ATOM 567 N N . ILE A 1 76 ? -11.551 -3.030 15.880 1.00 92.69 76 ILE A N 1
ATOM 568 C CA . ILE A 1 76 ? -11.645 -2.356 17.188 1.00 92.69 76 ILE A CA 1
ATOM 569 C C . ILE A 1 76 ? -11.036 -0.950 17.151 1.00 92.69 76 ILE A C 1
ATOM 571 O O . ILE A 1 76 ? -11.623 -0.021 17.706 1.00 92.69 76 ILE A O 1
ATOM 575 N N . TYR A 1 77 ? -9.855 -0.798 16.543 1.00 92.12 77 TYR A N 1
ATOM 576 C CA . TYR A 1 77 ? -9.175 0.493 16.459 1.00 92.12 77 TYR A CA 1
ATOM 577 C C . TYR A 1 77 ? -10.020 1.514 15.695 1.00 92.12 77 TYR A C 1
ATOM 579 O O . TYR A 1 77 ? -10.229 2.620 16.186 1.00 92.12 77 TYR A O 1
ATOM 587 N N . TRP A 1 78 ? -10.537 1.137 14.524 1.00 89.06 78 TRP A N 1
ATOM 588 C CA . TRP A 1 78 ? -11.320 2.031 13.679 1.00 89.06 78 TRP A CA 1
ATOM 589 C C . TRP A 1 78 ? -12.735 2.282 14.201 1.00 89.06 78 TRP A C 1
ATOM 591 O O . TRP A 1 78 ? -13.289 3.332 13.889 1.00 89.06 78 TRP A O 1
ATOM 601 N N . THR A 1 79 ? -13.293 1.402 15.045 1.00 88.00 79 THR A N 1
ATOM 602 C CA . THR A 1 79 ? -14.527 1.705 15.791 1.00 88.00 79 THR A CA 1
ATOM 603 C C . THR A 1 79 ? -14.347 2.940 16.674 1.00 88.00 79 THR A C 1
ATOM 605 O O . THR A 1 79 ? -15.244 3.771 16.753 1.00 88.00 79 THR A O 1
ATOM 608 N N . VAL A 1 80 ? -13.205 3.056 17.363 1.00 87.06 80 VAL A N 1
ATOM 609 C CA . VAL A 1 80 ? -12.954 4.145 18.328 1.00 87.06 80 VAL A CA 1
ATOM 610 C C . VAL A 1 80 ? -12.199 5.335 17.724 1.00 87.06 80 VAL A C 1
ATOM 612 O O . VAL A 1 80 ? -12.145 6.391 18.347 1.00 87.06 80 VAL A O 1
ATOM 615 N N . HIS A 1 81 ? -11.683 5.184 16.501 1.00 83.12 81 HIS A N 1
ATOM 616 C CA . HIS A 1 81 ? -11.075 6.237 15.681 1.00 83.12 81 HIS A CA 1
ATOM 617 C C . HIS A 1 81 ? -11.822 6.343 14.333 1.00 83.12 81 HIS A C 1
ATOM 619 O O . HIS A 1 81 ? -11.319 5.878 13.302 1.00 83.12 81 HIS A O 1
ATOM 625 N N . PRO A 1 82 ? -13.052 6.889 14.304 1.00 72.06 82 PRO A N 1
ATOM 626 C CA . PRO A 1 82 ? -13.821 7.009 13.065 1.00 72.06 82 PRO A CA 1
ATOM 627 C C . PRO A 1 82 ? -13.063 7.816 11.999 1.00 72.06 82 PRO A C 1
ATOM 629 O O . PRO A 1 82 ? -12.187 8.617 12.321 1.00 72.06 82 PRO A O 1
ATOM 632 N N . ALA A 1 83 ? -13.362 7.545 10.723 1.00 58.56 83 ALA A N 1
ATOM 633 C CA . ALA A 1 83 ? -12.732 8.232 9.593 1.00 58.56 83 ALA A CA 1
ATOM 634 C C . ALA A 1 83 ? -13.049 9.715 9.644 1.00 58.56 83 ALA A C 1
ATOM 636 O O . ALA A 1 83 ? -14.216 10.098 9.701 1.00 58.56 83 ALA A O 1
ATOM 637 N N . ARG A 1 84 ? -11.998 10.530 9.631 1.00 63.00 84 ARG A N 1
ATOM 638 C CA . ARG A 1 84 ? -12.130 11.970 9.453 1.00 63.00 84 ARG A CA 1
ATOM 639 C C . ARG A 1 84 ? -12.386 12.249 7.974 1.00 63.00 84 ARG A C 1
ATOM 641 O O . ARG A 1 84 ? -11.906 11.514 7.108 1.00 63.00 84 ARG A O 1
ATOM 648 N N . SER A 1 85 ? -13.194 13.264 7.685 1.00 53.50 85 SER A N 1
ATOM 649 C CA . SER A 1 85 ? -13.450 13.679 6.304 1.00 53.50 85 SER A CA 1
ATOM 650 C C . SER A 1 85 ? -12.140 14.120 5.643 1.00 53.50 85 SER A C 1
ATOM 652 O O . SER A 1 85 ? -11.279 14.691 6.307 1.00 53.50 85 SER A O 1
ATOM 654 N N . LEU A 1 86 ? -11.996 13.905 4.331 1.00 49.97 86 LEU A N 1
ATOM 655 C CA . LEU A 1 86 ? -10.849 14.370 3.528 1.00 49.97 86 LEU A CA 1
ATOM 656 C C . LEU A 1 86 ? -10.598 15.891 3.642 1.00 49.97 86 LEU A C 1
ATOM 658 O O . LEU A 1 86 ? -9.492 16.341 3.350 1.00 49.97 86 LEU A O 1
ATOM 662 N N . GLY A 1 87 ? -11.615 16.663 4.050 1.00 45.31 87 GLY A N 1
ATOM 663 C CA . GLY A 1 87 ? -11.545 18.110 4.273 1.00 45.31 87 GLY A CA 1
ATOM 664 C C . GLY A 1 87 ? -11.029 18.538 5.654 1.00 45.31 87 GLY A C 1
ATOM 665 O O . GLY A 1 87 ? -10.638 19.694 5.810 1.00 45.31 87 GLY A O 1
ATOM 666 N N . ASP A 1 88 ? -10.969 17.634 6.639 1.00 47.62 88 ASP A N 1
ATOM 667 C CA . ASP A 1 88 ? -10.304 17.922 7.910 1.00 47.62 88 ASP A CA 1
ATOM 668 C C . ASP A 1 88 ? -8.793 17.765 7.710 1.00 47.62 88 ASP A C 1
ATOM 670 O O . ASP A 1 88 ? -8.293 16.691 7.388 1.00 47.62 88 ASP A O 1
ATOM 674 N N . TYR A 1 89 ? -8.049 18.853 7.907 1.00 44.81 89 TYR A N 1
ATOM 675 C CA . TYR A 1 89 ? -6.605 18.987 7.653 1.00 44.81 89 TYR A CA 1
ATOM 676 C C . TYR A 1 89 ? -5.699 18.008 8.447 1.00 44.81 89 TYR A C 1
ATOM 678 O O . TYR A 1 89 ? -4.475 18.053 8.338 1.00 44.81 89 TYR A O 1
ATOM 686 N N . GLU A 1 90 ? -6.265 17.113 9.258 1.00 56.72 90 GLU A N 1
ATOM 687 C CA . GLU A 1 90 ? -5.536 16.230 10.164 1.00 56.72 90 GLU A CA 1
ATOM 688 C C . GLU A 1 90 ? -5.609 14.767 9.689 1.00 56.72 90 GLU A C 1
ATOM 690 O O . GLU A 1 90 ? -6.671 14.145 9.691 1.00 56.72 90 GLU A O 1
ATOM 695 N N . LEU A 1 91 ? -4.457 14.224 9.279 1.00 63.16 91 LEU A N 1
ATOM 696 C CA . LEU A 1 91 ? -4.300 12.863 8.750 1.00 63.16 91 LEU A CA 1
ATOM 697 C C . LEU A 1 91 ? -4.794 11.794 9.741 1.00 63.16 91 LEU A C 1
ATOM 699 O O . LEU A 1 91 ? -4.571 11.904 10.949 1.00 63.16 91 LEU A O 1
ATOM 703 N N . ASP A 1 92 ? -5.387 10.714 9.218 1.00 75.00 92 ASP A N 1
ATOM 704 C CA . ASP A 1 92 ? -5.683 9.518 10.013 1.00 75.00 92 ASP A CA 1
ATOM 705 C C . ASP A 1 92 ? -4.380 8.994 10.651 1.00 75.00 92 ASP A C 1
ATOM 707 O O . ASP A 1 92 ? -3.367 8.777 9.978 1.00 75.00 92 ASP A O 1
ATOM 711 N N . VAL A 1 93 ? -4.408 8.761 11.964 1.00 82.88 93 VAL A N 1
ATOM 712 C CA . VAL A 1 93 ? -3.246 8.251 12.701 1.00 82.88 93 VAL A CA 1
ATOM 713 C C . VAL A 1 93 ? -3.069 6.761 12.411 1.00 82.88 93 VAL A C 1
ATOM 715 O O . VAL A 1 93 ? -4.027 5.986 12.439 1.00 82.88 93 VAL A O 1
ATOM 718 N N . SER A 1 94 ? -1.831 6.335 12.139 1.00 87.50 94 SER A N 1
ATOM 719 C CA . SER A 1 94 ? -1.545 4.915 11.919 1.00 87.50 94 SER A CA 1
ATOM 720 C C . SER A 1 94 ? -1.914 4.063 13.147 1.00 87.50 94 SER A C 1
ATOM 722 O O . SER A 1 94 ? -1.448 4.343 14.254 1.00 87.50 94 SER A O 1
ATOM 724 N N . PRO A 1 95 ? -2.661 2.955 12.971 1.00 90.44 95 PRO A N 1
ATOM 725 C CA . PRO A 1 95 ? -2.968 2.028 14.059 1.00 90.44 95 PRO A CA 1
ATOM 726 C C . PRO A 1 95 ? -1.788 1.139 14.453 1.00 90.44 95 PRO A C 1
ATOM 728 O O . PRO A 1 95 ? -1.912 0.343 15.386 1.00 90.44 95 PRO A O 1
ATOM 731 N N . TYR A 1 96 ? -0.679 1.167 13.710 1.00 89.56 96 TYR A N 1
ATOM 732 C CA . TYR A 1 96 ? 0.427 0.241 13.916 1.00 89.56 96 TYR A CA 1
ATOM 733 C C . TYR A 1 96 ? 1.486 0.801 14.861 1.00 89.56 96 TYR A C 1
ATOM 735 O O . TYR A 1 96 ? 2.003 1.894 14.664 1.00 89.56 96 TYR A O 1
ATOM 743 N N . GLU A 1 97 ? 1.877 -0.004 15.847 1.00 79.00 97 GLU A N 1
ATOM 744 C CA . GLU A 1 97 ? 3.046 0.280 16.677 1.00 79.00 97 GLU A CA 1
ATOM 745 C C . GLU A 1 97 ? 4.312 -0.266 16.013 1.00 79.00 97 GLU A C 1
ATOM 747 O O . GLU A 1 97 ? 4.387 -1.443 15.637 1.00 79.00 97 GLU A O 1
ATOM 752 N N . ASP A 1 98 ? 5.323 0.589 15.880 1.00 67.25 98 ASP A N 1
ATOM 753 C CA . ASP A 1 98 ? 6.565 0.260 15.189 1.00 67.25 98 ASP A CA 1
ATOM 754 C C . ASP A 1 98 ? 7.664 -0.044 16.221 1.00 67.25 98 ASP A C 1
ATOM 756 O O . ASP A 1 98 ? 8.490 0.792 16.575 1.00 67.25 98 ASP A O 1
ATOM 760 N N . THR A 1 99 ? 7.651 -1.269 16.753 1.00 56.03 99 THR A N 1
ATOM 761 C CA . THR A 1 99 ? 8.525 -1.698 17.865 1.00 56.03 99 THR A CA 1
ATOM 762 C C . THR A 1 99 ? 9.953 -2.067 17.452 1.00 56.03 99 THR A C 1
ATOM 764 O O . THR A 1 99 ? 10.755 -2.466 18.295 1.00 56.03 99 THR A O 1
ATOM 767 N N . VAL A 1 100 ? 10.301 -1.972 16.163 1.00 57.78 100 VAL A N 1
ATOM 768 C CA . VAL A 1 100 ? 11.606 -2.427 15.661 1.00 57.78 100 VAL A CA 1
ATOM 769 C C . VAL A 1 100 ? 12.247 -1.379 14.759 1.00 57.78 100 VAL A C 1
ATOM 771 O O . VAL A 1 100 ? 11.944 -1.304 13.567 1.00 57.78 100 VAL A O 1
ATOM 774 N N . THR A 1 101 ? 13.214 -0.643 15.307 1.00 55.66 101 THR A N 1
ATOM 775 C CA . THR A 1 101 ? 14.209 0.095 14.521 1.00 55.66 101 THR A CA 1
ATOM 776 C C . THR A 1 101 ? 15.067 -0.932 13.785 1.00 55.66 101 THR A C 1
ATOM 778 O O . THR A 1 101 ? 15.833 -1.687 14.391 1.00 55.66 101 THR A O 1
ATOM 781 N N . ARG A 1 102 ? 14.878 -1.056 12.470 1.00 62.66 102 ARG A N 1
ATOM 782 C CA . ARG A 1 102 ? 15.620 -2.022 11.651 1.00 62.66 102 ARG A CA 1
ATOM 783 C C . ARG A 1 102 ? 16.799 -1.339 10.990 1.00 62.66 102 ARG A C 1
ATOM 785 O O . ARG A 1 102 ? 16.714 -0.188 10.586 1.00 62.66 102 ARG A O 1
ATOM 792 N N . LYS A 1 103 ? 17.905 -2.076 10.862 1.00 59.72 103 LYS A N 1
ATOM 793 C CA . LYS A 1 103 ? 19.077 -1.582 10.137 1.00 59.72 103 LYS A CA 1
ATOM 794 C C . LYS A 1 103 ? 18.687 -1.258 8.686 1.00 59.72 103 LYS A C 1
ATOM 796 O O . LYS A 1 103 ? 17.949 -2.056 8.098 1.00 59.72 103 LYS A O 1
ATOM 801 N N . PRO A 1 104 ? 19.214 -0.161 8.113 1.00 63.66 104 PRO A N 1
ATOM 802 C CA . PRO A 1 104 ? 19.004 0.185 6.714 1.00 63.66 104 PRO A CA 1
ATOM 803 C C . PRO A 1 104 ? 19.328 -0.997 5.803 1.00 63.66 104 PRO A C 1
ATOM 805 O O . PRO A 1 104 ? 20.301 -1.728 6.035 1.00 63.66 104 PRO A O 1
ATOM 808 N N . TRP A 1 105 ? 18.506 -1.195 4.775 1.00 65.75 105 TRP A N 1
ATOM 809 C CA . TRP A 1 105 ? 18.747 -2.232 3.783 1.00 65.75 105 TRP A CA 1
ATOM 810 C C . TRP A 1 105 ? 20.032 -1.917 3.020 1.00 65.75 105 TRP A C 1
ATOM 812 O O . TRP A 1 105 ? 20.167 -0.857 2.410 1.00 65.75 105 TRP A O 1
ATOM 822 N N . LYS A 1 106 ? 20.984 -2.851 3.060 1.00 67.25 106 LYS A N 1
ATOM 823 C CA . LYS A 1 106 ? 22.245 -2.763 2.324 1.00 67.25 106 LYS A CA 1
ATOM 824 C C . LYS A 1 106 ? 22.473 -4.052 1.566 1.00 67.25 106 LYS A C 1
ATOM 826 O O . LYS A 1 106 ? 22.471 -5.132 2.161 1.00 67.25 106 LYS A O 1
ATOM 831 N N . MET A 1 107 ? 22.718 -3.935 0.268 1.00 68.69 107 MET A N 1
ATOM 832 C CA . MET A 1 107 ? 23.077 -5.065 -0.576 1.00 68.69 107 MET A CA 1
ATOM 833 C C . MET A 1 107 ? 24.413 -4.809 -1.267 1.00 68.69 107 MET A C 1
ATOM 835 O O . MET A 1 107 ? 24.670 -3.728 -1.797 1.00 68.69 107 MET A O 1
ATOM 839 N N . ASN A 1 108 ? 25.276 -5.823 -1.255 1.00 68.88 108 ASN A N 1
ATOM 840 C CA . ASN A 1 108 ? 26.587 -5.742 -1.881 1.00 68.88 108 ASN A CA 1
ATOM 841 C C . ASN A 1 108 ? 26.473 -6.050 -3.384 1.00 68.88 108 ASN A C 1
ATOM 843 O O . ASN A 1 108 ? 26.086 -7.162 -3.755 1.00 68.88 108 ASN A O 1
ATOM 847 N N . LEU A 1 109 ? 26.837 -5.091 -4.244 1.00 68.50 109 LEU A N 1
ATOM 848 C CA . LEU A 1 109 ? 26.736 -5.242 -5.701 1.00 68.50 109 LEU A CA 1
ATOM 849 C C . LEU A 1 109 ? 27.666 -6.325 -6.248 1.00 68.50 109 LEU A C 1
ATOM 851 O O . LEU A 1 109 ? 27.304 -7.021 -7.193 1.00 68.50 109 LEU A O 1
ATOM 855 N N . SER A 1 110 ? 28.847 -6.502 -5.648 1.00 67.19 110 SER A N 1
ATOM 856 C CA . SER A 1 110 ? 29.802 -7.522 -6.098 1.00 67.19 110 SER A CA 1
ATOM 857 C C . SER A 1 110 ? 29.228 -8.934 -5.942 1.00 67.19 110 SER A C 1
ATOM 859 O O . SER A 1 110 ? 29.316 -9.737 -6.867 1.00 67.19 110 SER A O 1
ATOM 861 N N . LYS A 1 111 ? 28.513 -9.202 -4.837 1.00 71.94 111 LYS A N 1
ATOM 862 C CA . LYS A 1 111 ? 27.804 -10.475 -4.620 1.00 71.94 111 LYS A CA 1
ATOM 863 C C . LYS A 1 111 ? 26.660 -10.693 -5.617 1.00 71.94 111 LYS A C 1
ATOM 865 O O . LYS A 1 111 ? 26.445 -11.819 -6.050 1.00 71.94 111 LYS A O 1
ATOM 870 N N . LEU A 1 112 ? 25.943 -9.632 -5.998 1.00 71.75 112 LEU A N 1
ATOM 871 C CA . LEU A 1 112 ? 24.897 -9.680 -7.031 1.00 71.75 112 LEU A CA 1
ATOM 872 C C . LEU A 1 112 ? 25.478 -9.965 -8.425 1.00 71.75 112 LEU A C 1
ATOM 874 O O . LEU A 1 112 ? 24.912 -10.749 -9.184 1.00 71.75 112 LEU A O 1
ATOM 878 N N . ASN A 1 113 ? 26.613 -9.350 -8.762 1.00 69.94 113 ASN A N 1
ATOM 879 C CA . ASN A 1 113 ? 27.263 -9.518 -10.062 1.00 69.94 113 ASN A CA 1
ATOM 880 C C . ASN A 1 113 ? 27.863 -10.916 -10.253 1.00 69.94 113 ASN A C 1
ATOM 882 O O . ASN A 1 113 ? 27.817 -11.428 -11.368 1.00 69.94 113 ASN A O 1
ATOM 886 N N . MET A 1 114 ? 28.331 -11.567 -9.180 1.00 71.12 114 MET A N 1
ATOM 887 C CA . MET A 1 114 ? 28.755 -12.975 -9.225 1.00 71.12 114 MET A CA 1
ATOM 888 C C . MET A 1 114 ? 27.622 -13.936 -9.612 1.00 71.12 114 MET A C 1
ATOM 890 O O . MET A 1 114 ? 27.894 -15.024 -10.109 1.00 71.12 114 MET A O 1
ATOM 894 N N . LEU A 1 115 ? 26.360 -13.552 -9.390 1.00 73.12 115 LEU A N 1
ATOM 895 C CA . LEU A 1 115 ? 25.210 -14.403 -9.687 1.00 73.12 115 LEU A CA 1
ATOM 896 C C . LEU A 1 115 ? 24.956 -14.516 -11.197 1.00 73.12 115 LEU A C 1
ATOM 898 O O . LEU A 1 115 ? 24.643 -15.598 -11.689 1.00 73.12 115 LEU A O 1
ATOM 902 N N . LYS A 1 116 ? 25.052 -13.387 -11.915 1.00 74.69 116 LYS A N 1
ATOM 903 C CA . LYS A 1 116 ? 24.878 -13.308 -13.372 1.00 74.69 116 LYS A CA 1
ATOM 904 C C . LYS A 1 116 ? 25.366 -11.949 -13.912 1.00 74.69 116 LYS A C 1
ATOM 906 O O . LYS A 1 116 ? 24.614 -10.975 -13.814 1.00 74.69 116 LYS A O 1
ATOM 911 N N . PRO A 1 117 ? 26.575 -11.850 -14.487 1.00 69.12 117 PRO A N 1
ATOM 912 C CA . PRO A 1 117 ? 27.216 -10.566 -14.786 1.00 69.12 117 PRO A CA 1
ATOM 913 C C . PRO A 1 117 ? 26.400 -9.687 -15.748 1.00 69.12 117 PRO A C 1
ATOM 915 O O . PRO A 1 117 ? 26.084 -8.553 -15.387 1.00 69.12 117 PRO A O 1
ATOM 918 N N . ASP A 1 118 ? 25.926 -10.248 -16.865 1.00 80.19 118 ASP A N 1
ATOM 919 C CA . ASP A 1 118 ? 25.286 -9.506 -17.972 1.00 80.19 118 ASP A CA 1
ATOM 920 C C . ASP A 1 118 ? 23.781 -9.236 -17.792 1.00 80.19 118 ASP A C 1
ATOM 922 O O . ASP A 1 118 ? 23.068 -8.952 -18.752 1.00 80.19 118 ASP A O 1
ATOM 926 N N . SER A 1 119 ? 23.255 -9.384 -16.573 1.00 85.25 119 SER A N 1
ATOM 927 C CA . SER A 1 119 ? 21.824 -9.188 -16.300 1.00 85.25 119 SER A CA 1
ATOM 928 C C . SER A 1 119 ? 21.511 -7.889 -15.569 1.00 85.25 119 SER A C 1
ATOM 930 O O . SER A 1 119 ? 22.297 -7.413 -14.740 1.00 85.25 119 SER A O 1
ATOM 932 N N . ASP A 1 120 ? 20.318 -7.359 -15.846 1.00 89.81 120 ASP A N 1
ATOM 933 C CA . ASP A 1 120 ? 19.759 -6.206 -15.153 1.00 89.81 120 ASP A CA 1
ATOM 934 C C . ASP A 1 120 ? 19.566 -6.478 -13.648 1.00 89.81 120 ASP A C 1
ATOM 936 O O . ASP A 1 120 ? 19.433 -7.623 -13.196 1.00 89.81 120 ASP A O 1
ATOM 940 N N . LEU A 1 121 ? 19.568 -5.413 -12.841 1.00 88.94 121 LEU A N 1
ATOM 941 C CA . LEU A 1 121 ? 19.480 -5.536 -11.383 1.00 88.94 121 LEU A CA 1
ATOM 942 C C . LEU A 1 121 ? 18.140 -6.126 -10.931 1.00 88.94 121 LEU A C 1
ATOM 944 O O . LEU A 1 121 ? 18.120 -6.910 -9.980 1.00 88.94 121 LEU A O 1
ATOM 948 N N . CYS A 1 122 ? 17.037 -5.823 -11.619 1.00 92.62 122 CYS A N 1
ATOM 949 C CA . CYS A 1 122 ? 15.735 -6.405 -11.302 1.00 92.62 122 CYS A CA 1
ATOM 950 C C . CYS A 1 122 ? 15.732 -7.929 -11.500 1.00 92.62 122 CYS A C 1
ATOM 952 O O . CYS A 1 122 ? 15.182 -8.660 -10.674 1.00 92.62 122 CYS A O 1
ATOM 954 N N . LEU A 1 123 ? 16.382 -8.437 -12.551 1.00 93.19 123 LEU A N 1
ATOM 955 C CA . LEU A 1 123 ? 16.547 -9.869 -12.778 1.00 93.19 123 LEU A CA 1
ATOM 956 C C . LEU A 1 123 ? 17.430 -10.505 -11.699 1.00 93.19 123 LEU A C 1
ATOM 958 O O . LEU A 1 123 ? 17.081 -11.568 -11.184 1.00 93.19 123 LEU A O 1
ATOM 962 N N . LYS A 1 124 ? 18.517 -9.843 -11.290 1.00 91.50 124 LYS A N 1
ATOM 963 C CA . LYS A 1 124 ? 19.373 -10.316 -10.188 1.00 91.50 124 LYS A CA 1
ATOM 964 C C . LYS A 1 124 ? 18.593 -10.426 -8.870 1.00 91.50 124 LYS A C 1
ATOM 966 O O . LYS A 1 124 ? 18.669 -11.457 -8.202 1.00 91.50 124 LYS A O 1
ATOM 971 N N . PHE A 1 125 ? 17.774 -9.431 -8.518 1.00 91.69 125 PHE A N 1
ATOM 972 C CA . PHE A 1 125 ? 16.905 -9.504 -7.333 1.00 91.69 125 PHE A CA 1
ATOM 973 C C . PHE A 1 125 ? 15.821 -10.579 -7.449 1.00 91.69 125 PHE A C 1
ATOM 975 O O . PHE A 1 125 ? 15.536 -11.281 -6.474 1.00 91.69 125 PHE A O 1
ATOM 982 N N . ALA A 1 126 ? 15.256 -10.767 -8.642 1.00 93.94 126 ALA A N 1
ATOM 983 C CA . ALA A 1 126 ? 14.327 -11.857 -8.906 1.00 93.94 126 ALA A CA 1
ATOM 984 C C . ALA A 1 126 ? 14.978 -13.232 -8.691 1.00 93.94 126 ALA A C 1
ATOM 986 O O . ALA A 1 126 ? 14.360 -14.103 -8.078 1.00 93.94 126 ALA A O 1
ATOM 987 N N . MET A 1 127 ? 16.228 -13.415 -9.128 1.00 92.31 127 MET A N 1
ATOM 988 C CA . MET A 1 127 ? 16.995 -14.641 -8.893 1.00 92.31 127 MET A CA 1
ATOM 989 C C . MET A 1 127 ? 17.290 -14.861 -7.406 1.00 92.31 127 MET A C 1
ATOM 991 O O . MET A 1 127 ? 17.116 -15.975 -6.92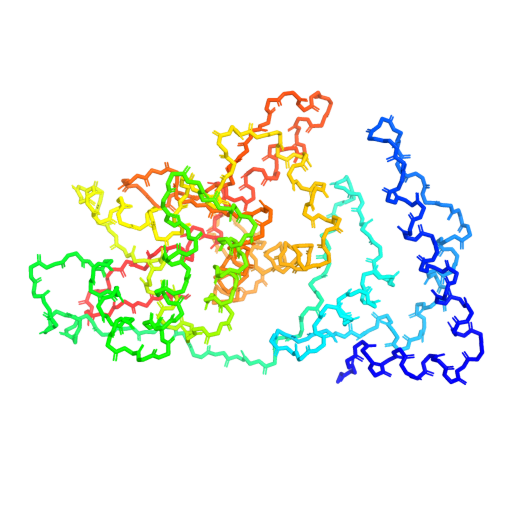6 1.00 92.31 127 MET A O 1
ATOM 995 N N . LEU A 1 128 ? 17.658 -13.817 -6.653 1.00 91.38 128 LEU A N 1
ATOM 996 C CA . LEU A 1 128 ? 17.853 -13.931 -5.200 1.00 91.38 128 LEU A CA 1
ATOM 997 C C . LEU A 1 128 ? 16.587 -14.407 -4.477 1.00 91.38 128 LEU A C 1
ATOM 999 O O . LEU A 1 128 ? 16.670 -15.243 -3.582 1.00 91.38 128 LEU A O 1
ATOM 1003 N N . CYS A 1 129 ? 15.414 -13.918 -4.886 1.00 94.75 129 CYS A N 1
ATOM 1004 C CA . CYS A 1 129 ? 14.147 -14.427 -4.366 1.00 94.75 129 CYS A CA 1
ATOM 1005 C C . CYS A 1 129 ? 13.929 -15.900 -4.744 1.00 94.75 129 CYS A C 1
ATOM 1007 O O . CYS A 1 129 ? 13.518 -16.683 -3.896 1.00 94.75 129 CYS A O 1
ATOM 1009 N N . THR A 1 130 ? 14.243 -16.294 -5.982 1.00 95.50 130 THR A N 1
ATOM 1010 C CA . THR A 1 130 ? 14.119 -17.688 -6.442 1.00 95.50 130 THR A CA 1
ATOM 1011 C C . THR A 1 130 ? 15.059 -18.650 -5.706 1.00 95.50 130 THR A C 1
ATOM 1013 O O . THR A 1 130 ? 14.690 -19.795 -5.475 1.00 95.50 130 THR A O 1
ATOM 1016 N N . LEU A 1 131 ? 16.237 -18.191 -5.277 1.00 93.38 131 LEU A N 1
ATOM 1017 C CA . LEU A 1 131 ? 17.174 -18.977 -4.460 1.00 93.38 131 LEU A CA 1
ATOM 1018 C C . LEU A 1 131 ? 16.758 -19.086 -2.982 1.00 93.38 131 LEU A C 1
ATOM 1020 O O . LEU A 1 131 ? 17.381 -19.821 -2.221 1.00 93.38 131 LEU A O 1
ATOM 1024 N N . ASN A 1 132 ? 15.737 -18.343 -2.550 1.00 95.25 132 ASN A N 1
ATOM 1025 C CA . ASN A 1 132 ? 15.206 -18.406 -1.196 1.00 95.25 132 ASN A CA 1
ATOM 1026 C C . ASN A 1 132 ? 13.849 -19.118 -1.193 1.00 95.25 132 ASN A C 1
ATOM 1028 O O . ASN A 1 132 ? 12.852 -18.520 -1.586 1.00 95.25 132 ASN A O 1
ATOM 1032 N N . ASP A 1 133 ? 13.776 -20.336 -0.651 1.00 97.31 133 ASP A N 1
ATOM 1033 C CA . ASP A 1 133 ? 12.563 -21.177 -0.674 1.00 97.31 133 ASP A CA 1
ATOM 1034 C C . ASP A 1 133 ? 11.285 -20.451 -0.235 1.00 97.31 133 ASP A C 1
ATOM 1036 O O . ASP A 1 133 ? 10.213 -20.604 -0.824 1.00 97.31 133 ASP A O 1
ATOM 1040 N N . LYS A 1 134 ? 11.383 -19.626 0.816 1.00 97.69 134 LYS A N 1
ATOM 1041 C CA . LYS A 1 134 ? 10.236 -18.869 1.324 1.00 97.69 134 LYS A CA 1
ATOM 1042 C C . LYS A 1 134 ? 9.800 -17.789 0.333 1.00 97.69 134 LYS A C 1
ATOM 1044 O O . LYS A 1 134 ? 8.598 -17.632 0.119 1.00 97.69 134 LYS A O 1
ATOM 1049 N N . CYS A 1 135 ? 10.745 -17.030 -0.220 1.00 97.69 135 CYS A N 1
ATOM 1050 C CA . CYS A 1 135 ? 10.458 -15.984 -1.195 1.00 97.69 135 CYS A CA 1
ATOM 1051 C C . CYS A 1 135 ? 9.944 -16.580 -2.506 1.00 97.69 135 CYS A C 1
ATOM 1053 O O . CYS A 1 135 ? 8.895 -16.151 -2.981 1.00 97.69 135 CYS A O 1
ATOM 1055 N N . ASP A 1 136 ? 10.612 -17.608 -3.032 1.00 98.19 136 ASP A N 1
ATOM 1056 C CA . ASP A 1 136 ? 10.238 -18.300 -4.263 1.00 98.19 136 ASP A CA 1
ATOM 1057 C C . ASP A 1 136 ? 8.817 -18.866 -4.184 1.00 98.19 136 ASP A C 1
ATOM 1059 O O . ASP A 1 136 ? 7.989 -18.588 -5.050 1.00 98.19 136 ASP A O 1
ATOM 1063 N N . ARG A 1 137 ? 8.479 -19.562 -3.089 1.00 98.50 137 ARG A N 1
ATOM 1064 C CA . ARG A 1 137 ? 7.126 -20.092 -2.874 1.00 98.50 137 ARG A CA 1
ATOM 1065 C C . ARG A 1 137 ? 6.065 -18.993 -2.855 1.00 98.50 137 ARG A C 1
ATOM 1067 O O . ARG A 1 137 ? 5.012 -19.147 -3.466 1.00 98.50 137 ARG A O 1
ATOM 1074 N N . LEU A 1 138 ? 6.312 -17.889 -2.144 1.00 98.44 138 LEU A N 1
ATOM 1075 C CA . LEU A 1 138 ? 5.372 -16.761 -2.101 1.00 98.44 138 LEU A CA 1
ATOM 1076 C C . LEU A 1 138 ? 5.262 -16.071 -3.470 1.00 98.44 138 LEU A C 1
ATOM 1078 O O . LEU A 1 138 ? 4.174 -15.646 -3.849 1.00 98.44 138 LEU A O 1
ATOM 1082 N N . ARG A 1 139 ? 6.375 -15.976 -4.207 1.00 98.19 139 ARG A N 1
ATOM 1083 C CA . ARG A 1 139 ? 6.439 -15.372 -5.538 1.00 98.19 139 ARG A CA 1
ATOM 1084 C C . ARG A 1 139 ? 5.672 -16.184 -6.573 1.00 98.19 139 ARG A C 1
ATOM 1086 O O . ARG A 1 139 ? 4.889 -15.614 -7.325 1.00 98.19 139 ARG A O 1
ATOM 1093 N N . LYS A 1 140 ? 5.847 -17.505 -6.574 1.00 98.00 140 LYS A N 1
ATOM 1094 C CA . LYS A 1 140 ? 5.075 -18.429 -7.415 1.00 98.00 140 LYS A CA 1
ATOM 1095 C C . LYS A 1 140 ? 3.583 -18.348 -7.105 1.00 98.00 140 LYS A C 1
ATOM 1097 O O . LYS A 1 140 ? 2.796 -18.207 -8.029 1.00 98.00 140 LYS A O 1
ATOM 1102 N N . ALA A 1 141 ? 3.205 -18.305 -5.824 1.00 98.00 141 ALA A N 1
ATOM 1103 C CA . ALA A 1 141 ? 1.801 -18.233 -5.420 1.00 98.00 141 ALA A CA 1
ATOM 1104 C C . ALA A 1 141 ? 1.059 -16.998 -5.971 1.00 98.00 141 ALA A C 1
ATOM 1106 O O . ALA A 1 141 ? -0.061 -17.135 -6.464 1.00 98.00 141 ALA A O 1
ATOM 1107 N N . TYR A 1 142 ? 1.654 -15.795 -5.914 1.00 98.00 142 TYR A N 1
ATOM 1108 C CA . TYR A 1 142 ? 1.022 -14.631 -6.554 1.00 98.00 142 TYR A CA 1
ATOM 1109 C C . TYR A 1 142 ? 1.186 -14.655 -8.075 1.00 98.00 142 TYR A C 1
ATOM 1111 O O . TYR A 1 142 ? 0.272 -14.236 -8.775 1.00 98.00 142 TYR A O 1
ATOM 1119 N N . GLY A 1 143 ? 2.303 -15.171 -8.596 1.00 97.12 143 GLY A N 1
ATOM 1120 C CA . GLY A 1 143 ? 2.513 -15.328 -10.033 1.00 97.12 143 GLY A CA 1
ATOM 1121 C C . GLY A 1 143 ? 1.411 -16.166 -10.680 1.00 97.12 143 GLY A C 1
ATOM 1122 O O . GLY A 1 143 ? 0.835 -15.744 -11.674 1.00 97.12 143 GLY A O 1
ATOM 1123 N N . GLU A 1 144 ? 1.052 -17.295 -10.073 1.00 96.31 144 GLU A N 1
ATOM 1124 C CA . GLU A 1 144 ? -0.049 -18.161 -10.507 1.00 96.31 144 GLU A CA 1
ATOM 1125 C C . GLU A 1 144 ? -1.408 -17.464 -10.379 1.00 96.31 144 GLU A C 1
ATOM 1127 O O . GLU A 1 144 ? -2.178 -17.432 -11.335 1.00 96.31 144 GLU A O 1
ATOM 1132 N N . ALA A 1 145 ? -1.689 -16.846 -9.227 1.00 96.94 145 ALA A N 1
ATOM 1133 C CA . ALA A 1 145 ? -2.968 -16.178 -8.977 1.00 96.94 145 ALA A CA 1
ATOM 1134 C C . ALA A 1 145 ? -3.215 -14.942 -9.856 1.00 96.94 145 ALA A C 1
ATOM 1136 O O . ALA A 1 145 ? -4.368 -14.564 -10.063 1.00 96.94 145 ALA A O 1
ATOM 1137 N N . CYS A 1 146 ? -2.146 -14.301 -10.331 1.00 97.00 146 CYS A N 1
ATOM 1138 C CA . CYS A 1 146 ? -2.194 -13.105 -11.166 1.00 97.00 146 CYS A CA 1
ATOM 1139 C C . CYS A 1 146 ? -2.032 -13.399 -12.672 1.00 97.00 146 CYS A C 1
ATOM 1141 O O . CYS A 1 146 ? -2.018 -12.463 -13.471 1.00 97.00 146 CYS A O 1
ATOM 1143 N N . SER A 1 147 ? -1.882 -14.670 -13.065 1.00 92.06 147 SER A N 1
ATOM 1144 C CA . SER A 1 147 ? -1.670 -15.080 -14.459 1.00 92.06 147 SER A CA 1
ATOM 1145 C C . SER A 1 147 ? -2.946 -15.602 -15.126 1.00 92.06 147 SER A C 1
ATOM 1147 O O . SER A 1 147 ? -3.868 -16.087 -14.475 1.00 92.06 147 SER A O 1
ATOM 1149 N N . GLY A 1 148 ? -2.966 -15.555 -16.461 1.00 85.00 148 GLY A N 1
ATOM 1150 C CA . GLY A 1 148 ? -4.032 -16.119 -17.293 1.00 85.00 148 GLY A CA 1
ATOM 1151 C C . GLY A 1 148 ? -5.106 -15.113 -17.719 1.00 85.00 148 GLY A C 1
ATOM 1152 O O . GLY A 1 148 ? -5.247 -14.032 -17.156 1.00 85.00 148 GLY A O 1
ATOM 1153 N N . SER A 1 149 ? -5.886 -15.485 -18.737 1.00 79.81 149 SER A N 1
ATOM 1154 C CA . SER A 1 149 ? -6.922 -14.631 -19.343 1.00 79.81 149 SER A CA 1
ATOM 1155 C C . SER A 1 149 ? -8.146 -14.399 -18.449 1.00 79.81 149 SER A C 1
ATOM 1157 O O . SER A 1 149 ? -8.877 -13.437 -18.652 1.00 79.81 149 SER A O 1
ATOM 1159 N N . ARG A 1 150 ? -8.371 -15.263 -17.451 1.00 84.88 150 ARG A N 1
ATOM 1160 C CA . ARG A 1 150 ? -9.468 -15.171 -16.468 1.00 84.88 150 ARG A CA 1
ATOM 1161 C C . ARG A 1 150 ? -8.948 -14.882 -15.061 1.00 84.88 150 ARG A C 1
ATOM 1163 O O . ARG A 1 150 ? -9.381 -15.502 -14.089 1.00 84.88 150 ARG A O 1
ATOM 1170 N N . CYS A 1 151 ? -7.973 -13.987 -14.959 1.00 92.38 151 CYS A N 1
ATOM 1171 C CA . CYS A 1 151 ? -7.384 -13.641 -13.677 1.00 92.38 151 CYS A CA 1
ATOM 1172 C C . CYS A 1 151 ? -8.427 -13.033 -12.723 1.00 92.38 151 CYS A C 1
ATOM 1174 O O . CYS A 1 151 ? -9.157 -12.108 -13.075 1.00 92.38 151 CYS A O 1
ATOM 1176 N N . GLN A 1 152 ? -8.490 -13.546 -11.492 1.00 94.81 152 GLN A N 1
ATOM 1177 C CA . GLN A 1 152 ? -9.364 -13.009 -10.451 1.00 94.81 152 GLN A CA 1
ATOM 1178 C C . GLN A 1 152 ? -8.609 -11.962 -9.628 1.00 94.81 152 GLN A C 1
ATOM 1180 O O . GLN A 1 152 ? -7.831 -12.312 -8.736 1.00 94.81 152 GLN A O 1
ATOM 1185 N N . ARG A 1 153 ? -8.883 -10.675 -9.882 1.00 94.81 153 ARG A N 1
ATOM 1186 C CA . ARG A 1 153 ? -8.205 -9.533 -9.235 1.00 94.81 153 ARG A CA 1
ATOM 1187 C C . ARG A 1 153 ? -8.118 -9.659 -7.712 1.00 94.81 153 ARG A C 1
ATOM 1189 O O . ARG A 1 153 ? -7.041 -9.501 -7.149 1.00 94.81 153 ARG A O 1
ATOM 1196 N N . HIS A 1 154 ? -9.215 -10.007 -7.041 1.00 94.75 154 HIS A N 1
ATOM 1197 C CA . HIS A 1 154 ? -9.239 -10.144 -5.580 1.00 94.75 154 HIS A CA 1
ATOM 1198 C C . HIS A 1 154 ? -8.308 -11.260 -5.062 1.00 94.75 154 HIS A C 1
ATOM 1200 O O . HIS A 1 154 ? -7.632 -11.089 -4.044 1.00 94.75 154 HIS A O 1
ATOM 1206 N N . THR A 1 155 ? -8.220 -12.387 -5.776 1.00 96.88 155 THR A N 1
ATOM 1207 C CA . THR A 1 155 ? -7.316 -13.498 -5.435 1.00 96.88 155 THR A CA 1
ATOM 1208 C C . THR A 1 155 ? -5.857 -13.112 -5.681 1.00 96.88 155 THR A C 1
ATOM 1210 O O . THR A 1 155 ? -5.015 -13.342 -4.810 1.00 96.88 155 THR A O 1
ATOM 1213 N N . CYS A 1 156 ? -5.569 -12.451 -6.807 1.00 98.06 156 CYS A N 1
ATOM 1214 C CA . CYS A 1 156 ? -4.252 -11.890 -7.118 1.00 98.06 156 CYS A CA 1
ATOM 1215 C C . CYS A 1 156 ? -3.792 -10.896 -6.034 1.00 98.06 156 CYS A C 1
ATOM 1217 O O . CYS A 1 156 ? -2.736 -11.075 -5.424 1.00 98.06 156 CYS A O 1
ATOM 1219 N N . GLN A 1 157 ? -4.629 -9.910 -5.699 1.00 97.69 157 GLN A N 1
ATOM 1220 C CA . GLN A 1 157 ? -4.363 -8.922 -4.650 1.00 97.69 157 GLN A CA 1
ATOM 1221 C C . GLN A 1 157 ? -4.126 -9.575 -3.282 1.00 97.69 157 GLN A C 1
ATOM 1223 O O . GLN A 1 157 ? -3.190 -9.206 -2.574 1.00 97.69 157 GLN A O 1
ATOM 1228 N N . ARG A 1 158 ? -4.905 -10.600 -2.913 1.00 97.12 158 ARG A N 1
ATOM 1229 C CA . ARG A 1 158 ? -4.694 -11.354 -1.666 1.00 97.12 158 ARG A CA 1
ATOM 1230 C C . ARG A 1 158 ? -3.326 -12.043 -1.622 1.00 97.12 158 ARG A C 1
ATOM 1232 O O . ARG A 1 158 ? -2.673 -12.017 -0.576 1.00 97.12 158 ARG A O 1
ATOM 1239 N N . GLN A 1 159 ? -2.884 -12.651 -2.723 1.00 98.19 159 GLN A N 1
ATOM 1240 C CA . GLN A 1 159 ? -1.568 -13.296 -2.778 1.00 98.19 159 GLN A CA 1
ATOM 1241 C C . GLN A 1 159 ? -0.425 -12.276 -2.776 1.00 98.19 159 GLN A C 1
ATOM 1243 O O . GLN A 1 159 ? 0.569 -12.492 -2.081 1.00 98.19 159 GLN A O 1
ATOM 1248 N N . LEU A 1 160 ? -0.593 -11.134 -3.451 1.00 98.44 160 LEU A N 1
ATOM 1249 C CA . LEU A 1 160 ? 0.339 -10.006 -3.373 1.00 98.44 160 LEU A CA 1
ATOM 1250 C C . LEU A 1 160 ? 0.499 -9.510 -1.929 1.00 98.44 160 LEU A C 1
ATOM 1252 O O . LEU A 1 160 ? 1.627 -9.434 -1.439 1.00 98.44 160 LEU A O 1
ATOM 1256 N N . ARG A 1 161 ? -0.608 -9.286 -1.202 1.00 96.88 161 ARG A N 1
ATOM 1257 C CA . ARG A 1 161 ? -0.559 -8.930 0.229 1.00 96.88 161 ARG A CA 1
ATOM 1258 C C . ARG A 1 161 ? 0.219 -9.972 1.033 1.00 96.88 161 ARG A C 1
ATOM 1260 O O . ARG A 1 161 ? 1.118 -9.623 1.793 1.00 96.88 161 ARG A O 1
ATOM 1267 N N . SER A 1 162 ? -0.058 -11.260 0.812 1.00 96.25 162 SER A N 1
ATOM 1268 C CA . SER A 1 162 ? 0.655 -12.352 1.487 1.00 96.25 162 SER A CA 1
ATOM 1269 C C . SER A 1 162 ? 2.161 -12.353 1.178 1.00 96.25 162 SER A C 1
ATOM 1271 O O . SER A 1 162 ? 2.957 -12.638 2.075 1.00 96.25 162 SER A O 1
ATOM 1273 N N . PHE A 1 163 ? 2.577 -12.020 -0.049 1.00 98.19 163 PHE A N 1
ATOM 1274 C CA . PHE A 1 163 ? 3.991 -11.884 -0.411 1.00 98.19 163 PHE A CA 1
ATOM 1275 C C . PHE A 1 163 ? 4.664 -10.748 0.366 1.00 98.19 163 PHE A C 1
ATOM 1277 O O . PHE A 1 163 ? 5.596 -11.018 1.126 1.00 98.19 163 PHE A O 1
ATOM 1284 N N . PHE A 1 164 ? 4.170 -9.510 0.251 1.00 96.00 164 PHE A N 1
ATOM 1285 C CA . PHE A 1 164 ? 4.792 -8.340 0.893 1.00 96.00 164 PHE A CA 1
ATOM 1286 C C . PHE A 1 164 ? 4.704 -8.377 2.429 1.00 96.00 164 PHE A C 1
ATOM 1288 O O . PHE A 1 164 ? 5.546 -7.809 3.127 1.00 96.00 164 PHE A O 1
ATOM 1295 N N . GLU A 1 165 ? 3.750 -9.122 2.990 1.00 91.75 165 GLU A N 1
ATOM 1296 C CA . GLU A 1 165 ? 3.676 -9.369 4.430 1.00 91.75 165 GLU A CA 1
ATOM 1297 C C . GLU A 1 165 ? 4.610 -10.472 4.926 1.00 91.75 165 GLU A C 1
ATOM 1299 O O . GLU A 1 165 ? 5.060 -10.402 6.065 1.00 91.75 165 GLU A O 1
ATOM 1304 N N . LYS A 1 166 ? 4.883 -11.527 4.154 1.00 93.44 166 LYS A N 1
ATOM 1305 C CA . LYS A 1 166 ? 5.584 -12.716 4.684 1.00 93.44 166 LYS A CA 1
ATOM 1306 C C . LYS A 1 166 ? 7.006 -12.865 4.172 1.00 93.44 166 LYS A C 1
ATOM 1308 O O . LYS A 1 166 ? 7.816 -13.498 4.863 1.00 93.44 166 LYS A O 1
ATOM 1313 N N . ALA A 1 167 ? 7.322 -12.318 3.002 1.00 93.81 167 ALA A N 1
ATOM 1314 C CA . ALA A 1 167 ? 8.686 -12.269 2.500 1.00 93.81 167 ALA A CA 1
ATOM 1315 C C . ALA A 1 167 ? 9.570 -11.455 3.459 1.00 93.81 167 ALA A C 1
ATOM 1317 O O . ALA A 1 167 ? 9.091 -10.621 4.240 1.00 93.81 167 ALA A O 1
ATOM 1318 N N . SER A 1 168 ? 10.875 -11.730 3.452 1.00 90.44 168 SER A N 1
ATOM 1319 C CA . SER A 1 168 ? 11.790 -10.841 4.160 1.00 90.44 168 SER A CA 1
ATOM 1320 C C . SER A 1 168 ? 11.867 -9.511 3.414 1.00 90.44 168 SER A C 1
ATOM 1322 O O . SER A 1 168 ? 11.850 -9.465 2.184 1.00 90.44 168 SER A O 1
ATOM 1324 N N . GLU A 1 169 ? 11.950 -8.432 4.184 1.00 86.81 169 GLU A N 1
ATOM 1325 C CA . GLU A 1 169 ? 11.990 -7.055 3.688 1.00 86.81 169 GLU A CA 1
ATOM 1326 C C . GLU A 1 169 ? 13.075 -6.851 2.611 1.00 86.81 169 GLU A C 1
ATOM 1328 O O . GLU A 1 169 ? 12.731 -6.312 1.563 1.00 86.81 169 GLU A O 1
ATOM 1333 N N . PRO A 1 170 ? 14.301 -7.416 2.732 1.00 87.44 170 PRO A N 1
ATOM 1334 C CA . PRO A 1 170 ? 15.305 -7.301 1.677 1.00 87.44 170 PRO A CA 1
ATOM 1335 C C . PRO A 1 170 ? 14.921 -7.902 0.323 1.00 87.44 170 PRO A C 1
ATOM 1337 O O . PRO A 1 170 ? 15.295 -7.348 -0.708 1.00 87.44 170 PRO A O 1
ATOM 1340 N N . HIS A 1 171 ? 14.205 -9.031 0.306 1.00 90.94 171 HIS A N 1
ATOM 1341 C CA . HIS A 1 171 ? 13.784 -9.651 -0.952 1.00 90.94 171 HIS A CA 1
ATOM 1342 C C . HIS A 1 171 ? 12.599 -8.906 -1.567 1.00 90.94 171 HIS A C 1
ATOM 1344 O O . HIS A 1 171 ? 12.571 -8.703 -2.777 1.00 90.94 171 HIS A O 1
ATOM 1350 N N . ALA A 1 172 ? 11.635 -8.486 -0.741 1.00 92.94 172 ALA A N 1
ATOM 1351 C CA . ALA A 1 172 ? 10.475 -7.732 -1.206 1.00 92.94 172 ALA A CA 1
ATOM 1352 C C . ALA A 1 172 ? 10.885 -6.366 -1.782 1.00 92.94 172 ALA A C 1
ATOM 1354 O O . ALA A 1 172 ? 10.472 -6.030 -2.891 1.00 92.94 172 ALA A O 1
ATOM 1355 N N . GLN A 1 173 ? 11.753 -5.632 -1.075 1.00 90.50 173 GLN A N 1
ATOM 1356 C CA . GLN A 1 173 ? 12.294 -4.350 -1.534 1.00 90.50 173 GLN A CA 1
ATOM 1357 C C . GLN A 1 173 ? 13.103 -4.514 -2.817 1.00 90.50 173 GLN A C 1
ATOM 1359 O O . GLN A 1 173 ? 12.827 -3.823 -3.788 1.00 90.50 173 GLN A O 1
ATOM 1364 N N . GLY A 1 174 ? 14.046 -5.461 -2.865 1.00 89.44 174 GLY A N 1
ATOM 1365 C CA . GLY A 1 174 ? 14.865 -5.675 -4.060 1.00 89.44 174 GLY A CA 1
ATOM 1366 C C . GLY A 1 174 ? 14.047 -6.056 -5.299 1.00 89.44 174 GLY A C 1
ATOM 1367 O O . GLY A 1 174 ? 14.362 -5.617 -6.400 1.00 89.44 174 GLY A O 1
ATOM 1368 N N . LEU A 1 175 ? 12.980 -6.846 -5.134 1.00 93.12 175 LEU A N 1
ATOM 1369 C CA . LEU A 1 175 ? 12.122 -7.259 -6.248 1.00 93.12 175 LEU A CA 1
ATOM 1370 C C . LEU A 1 175 ? 11.252 -6.111 -6.789 1.00 93.12 175 LEU A C 1
ATOM 1372 O O . LEU A 1 175 ? 10.977 -6.058 -7.987 1.00 93.12 175 LEU A O 1
ATOM 1376 N N . LEU A 1 176 ? 10.796 -5.217 -5.910 1.00 94.12 176 LEU A N 1
ATOM 1377 C CA . LEU A 1 176 ? 9.890 -4.122 -6.252 1.00 94.12 176 LEU A CA 1
ATOM 1378 C C . LEU A 1 176 ? 10.625 -2.836 -6.662 1.00 94.12 176 LEU A C 1
ATOM 1380 O O . LEU A 1 176 ? 10.211 -2.164 -7.599 1.00 94.12 176 LEU A O 1
ATOM 1384 N N . LEU A 1 177 ? 11.698 -2.492 -5.951 1.00 91.25 177 LEU A N 1
ATOM 1385 C CA . LEU A 1 177 ? 12.405 -1.207 -6.005 1.00 91.25 177 LEU A CA 1
ATOM 1386 C C . LEU A 1 177 ? 13.823 -1.377 -6.564 1.00 91.25 177 LEU A C 1
ATOM 1388 O O . LEU A 1 177 ? 14.775 -0.733 -6.129 1.00 91.25 177 LEU A O 1
ATOM 1392 N N . CYS A 1 178 ? 13.996 -2.289 -7.514 1.00 91.12 178 CYS A N 1
ATOM 1393 C CA . CYS A 1 178 ? 15.265 -2.444 -8.208 1.00 91.12 178 CYS A CA 1
ATOM 1394 C C . CYS A 1 178 ? 15.602 -1.179 -9.033 1.00 91.12 178 CYS A C 1
ATOM 1396 O O . CYS A 1 178 ? 14.725 -0.612 -9.700 1.00 91.12 178 CYS A O 1
ATOM 1398 N N . PRO A 1 179 ? 16.862 -0.710 -9.020 1.00 89.50 179 PRO A N 1
ATOM 1399 C CA . PRO A 1 179 ? 17.266 0.426 -9.835 1.00 89.50 179 PRO A CA 1
ATOM 1400 C C . PRO A 1 179 ? 17.454 0.012 -11.293 1.00 89.50 179 PRO A C 1
ATOM 1402 O O . PRO A 1 179 ? 17.914 -1.092 -11.583 1.00 89.50 179 PRO A O 1
ATOM 1405 N N . CYS A 1 180 ? 17.121 0.929 -12.199 1.00 89.75 180 CYS A N 1
ATOM 1406 C CA . CYS A 1 180 ? 17.241 0.760 -13.645 1.00 89.75 180 CYS A CA 1
ATOM 1407 C C . CYS A 1 180 ? 17.783 2.050 -14.255 1.00 89.75 180 CYS A C 1
ATOM 1409 O O . CYS A 1 180 ? 17.406 3.139 -13.817 1.00 89.75 180 CYS A O 1
ATOM 1411 N N . ALA A 1 181 ? 18.639 1.930 -15.268 1.00 89.19 181 ALA A N 1
ATOM 1412 C CA . ALA A 1 181 ? 19.037 3.078 -16.072 1.00 89.19 181 ALA A CA 1
ATOM 1413 C C . ALA A 1 181 ? 17.862 3.519 -16.970 1.00 89.19 181 ALA A C 1
ATOM 1415 O O . ALA A 1 181 ? 17.132 2.651 -17.450 1.00 89.19 181 ALA A O 1
ATOM 1416 N N . PRO A 1 182 ? 17.703 4.821 -17.278 1.00 88.56 182 PRO A N 1
ATOM 1417 C CA . PRO A 1 182 ? 16.651 5.292 -18.188 1.00 88.56 182 PRO A CA 1
ATOM 1418 C C . PRO A 1 182 ? 16.707 4.660 -19.588 1.00 88.56 182 PRO A C 1
ATOM 1420 O O . PRO A 1 182 ? 15.690 4.530 -20.263 1.00 88.56 182 PRO A O 1
ATOM 1423 N N . THR A 1 183 ? 17.898 4.248 -20.026 1.00 91.12 183 THR A N 1
ATOM 1424 C CA . THR A 1 183 ? 18.123 3.561 -21.304 1.00 91.12 183 THR A CA 1
ATOM 1425 C C . THR A 1 183 ? 17.766 2.071 -21.266 1.00 91.12 183 THR A C 1
ATOM 1427 O O . THR A 1 183 ? 17.541 1.478 -22.319 1.00 91.12 183 THR A O 1
ATOM 1430 N N . ASP A 1 184 ? 17.671 1.460 -20.081 1.00 91.81 184 ASP A N 1
ATOM 1431 C CA . ASP A 1 184 ? 17.353 0.041 -19.897 1.00 91.81 184 ASP A CA 1
ATOM 1432 C C . ASP A 1 184 ? 15.844 -0.161 -19.686 1.00 91.81 184 ASP A C 1
ATOM 1434 O O . ASP A 1 184 ? 15.343 -0.394 -18.579 1.00 91.81 184 ASP A O 1
ATOM 1438 N N . GLN A 1 185 ? 15.099 -0.071 -20.790 1.00 93.31 185 GLN A N 1
ATOM 1439 C CA . GLN A 1 185 ? 13.646 -0.254 -20.778 1.00 93.31 185 GLN A CA 1
ATOM 1440 C C . GLN A 1 185 ? 13.229 -1.660 -20.321 1.00 93.31 185 GLN A C 1
ATOM 1442 O O . GLN A 1 185 ? 12.147 -1.816 -19.753 1.00 93.31 185 GLN A O 1
ATOM 1447 N N . GLY A 1 186 ? 14.070 -2.679 -20.537 1.00 95.06 186 GLY A N 1
ATOM 1448 C CA . GLY A 1 186 ? 13.800 -4.054 -20.115 1.00 95.06 186 GLY A CA 1
ATOM 1449 C C . GLY A 1 186 ? 13.778 -4.190 -18.592 1.00 95.06 186 GLY A C 1
ATOM 1450 O O . GLY A 1 186 ? 12.853 -4.790 -18.036 1.00 95.06 186 GLY A O 1
ATOM 1451 N N . CYS A 1 187 ? 14.742 -3.565 -17.911 1.00 95.06 187 CYS A N 1
ATOM 1452 C CA . CYS A 1 187 ? 14.767 -3.461 -16.453 1.00 95.06 187 CYS A CA 1
ATOM 1453 C C . CYS A 1 187 ? 13.525 -2.731 -15.922 1.00 95.06 187 CYS A C 1
ATOM 1455 O O . CYS A 1 187 ? 12.813 -3.253 -15.058 1.00 95.06 187 CYS A O 1
ATOM 1457 N N . GLY A 1 188 ? 13.208 -1.555 -16.477 1.00 94.62 188 GLY A N 1
ATOM 1458 C CA . GLY A 1 188 ? 12.051 -0.770 -16.041 1.00 94.62 188 GLY A CA 1
ATOM 1459 C C . GLY A 1 188 ? 10.713 -1.477 -16.283 1.00 94.62 188 GLY A C 1
ATOM 1460 O O . GLY A 1 188 ? 9.841 -1.471 -15.413 1.00 94.62 188 GLY A O 1
ATOM 1461 N N . GLN A 1 189 ? 10.569 -2.175 -17.413 1.00 96.19 189 GLN A N 1
ATOM 1462 C CA . GLN A 1 189 ? 9.397 -3.001 -17.704 1.00 96.19 189 GLN A CA 1
ATOM 1463 C C . GLN A 1 189 ? 9.275 -4.173 -16.723 1.00 96.19 189 GLN A C 1
ATOM 1465 O O . GLN A 1 189 ? 8.172 -4.467 -16.256 1.00 96.19 189 GLN A O 1
ATOM 1470 N N . ARG A 1 190 ? 10.388 -4.835 -16.371 1.00 96.25 190 ARG A N 1
ATOM 1471 C CA . ARG A 1 190 ? 10.397 -5.893 -15.350 1.00 96.25 190 ARG A CA 1
ATOM 1472 C C . ARG A 1 190 ? 9.930 -5.348 -14.003 1.00 96.25 190 ARG A C 1
ATOM 1474 O O . ARG A 1 190 ? 9.065 -5.966 -13.391 1.00 96.25 190 ARG A O 1
ATOM 1481 N N . ARG A 1 191 ? 10.446 -4.184 -13.595 1.00 95.69 191 ARG A N 1
ATOM 1482 C CA . ARG A 1 191 ? 10.067 -3.494 -12.354 1.00 95.69 191 ARG A CA 1
ATOM 1483 C C . ARG A 1 191 ? 8.575 -3.165 -12.308 1.00 95.69 191 ARG A C 1
ATOM 1485 O O . ARG A 1 191 ? 7.894 -3.531 -11.355 1.00 95.69 191 ARG A O 1
ATOM 1492 N N . ARG A 1 192 ? 8.043 -2.538 -13.362 1.00 96.12 192 ARG A N 1
ATOM 1493 C CA . ARG A 1 192 ? 6.613 -2.201 -13.481 1.00 96.12 192 ARG A CA 1
ATOM 1494 C C . ARG A 1 192 ? 5.714 -3.443 -13.452 1.00 96.12 192 ARG A C 1
ATOM 1496 O O . ARG A 1 192 ? 4.619 -3.403 -12.890 1.00 96.12 192 ARG A O 1
ATOM 1503 N N . ASN A 1 193 ? 6.165 -4.546 -14.049 1.00 96.94 193 ASN A N 1
ATOM 1504 C CA . ASN A 1 193 ? 5.403 -5.792 -14.124 1.00 96.94 193 ASN A CA 1
ATOM 1505 C C . ASN A 1 193 ? 5.544 -6.693 -12.887 1.00 96.94 193 ASN A C 1
ATOM 1507 O O . ASN A 1 193 ? 4.854 -7.711 -12.821 1.00 96.94 193 ASN A O 1
ATOM 1511 N N . THR A 1 194 ? 6.363 -6.328 -11.890 1.00 97.62 194 THR A N 1
ATOM 1512 C CA . THR A 1 194 ? 6.556 -7.111 -10.654 1.00 97.62 194 THR A CA 1
ATOM 1513 C C . THR A 1 194 ? 5.237 -7.444 -9.951 1.00 97.62 194 THR A C 1
ATOM 1515 O O . THR A 1 194 ? 5.082 -8.550 -9.439 1.00 97.62 194 THR A O 1
ATOM 1518 N N . ILE A 1 195 ? 4.269 -6.521 -9.952 1.00 97.69 195 ILE A N 1
ATOM 1519 C CA . ILE A 1 195 ? 2.967 -6.705 -9.290 1.00 97.69 195 ILE A CA 1
ATOM 1520 C C . ILE A 1 195 ? 1.851 -7.169 -10.240 1.00 97.69 195 ILE A C 1
ATOM 1522 O O . ILE A 1 195 ? 0.681 -7.100 -9.872 1.00 97.69 195 ILE A O 1
ATOM 1526 N N . ALA A 1 196 ? 2.188 -7.608 -11.459 1.00 97.00 196 ALA A N 1
ATOM 1527 C CA . ALA A 1 196 ? 1.234 -8.036 -12.489 1.00 97.00 196 ALA A CA 1
ATOM 1528 C C . ALA A 1 196 ? 0.078 -7.026 -12.715 1.00 97.00 196 ALA A C 1
ATOM 1530 O O . ALA A 1 196 ? -1.093 -7.362 -12.501 1.00 97.00 196 ALA A O 1
ATOM 1531 N N . PRO A 1 197 ? 0.382 -5.780 -13.135 1.00 96.38 197 PRO A N 1
ATOM 1532 C CA . PRO A 1 197 ? -0.592 -4.686 -13.181 1.00 96.38 197 PRO A CA 1
ATOM 1533 C C . PRO A 1 197 ? -1.794 -4.954 -14.090 1.00 96.38 197 PRO A C 1
ATOM 1535 O O . PRO A 1 197 ? -2.866 -4.424 -13.834 1.00 96.38 197 PRO A O 1
ATOM 1538 N N . SER A 1 198 ? -1.652 -5.810 -15.106 1.00 94.50 198 SER A N 1
ATOM 1539 C CA . SER A 1 198 ? -2.750 -6.211 -15.994 1.00 94.50 198 SER A CA 1
ATOM 1540 C C . SER A 1 198 ? -3.895 -6.944 -15.286 1.00 94.50 198 SER A C 1
ATOM 1542 O O . SER A 1 198 ? -4.987 -7.017 -15.841 1.00 94.50 198 SER A O 1
ATOM 1544 N N . CYS A 1 199 ? -3.660 -7.493 -14.090 1.00 96.31 199 CYS A N 1
ATOM 1545 C CA . CYS A 1 199 ? -4.702 -8.104 -13.266 1.00 96.31 199 CYS A CA 1
ATOM 1546 C C . CYS A 1 199 ? -4.879 -7.420 -11.906 1.00 96.31 199 CYS A C 1
ATOM 1548 O O . CYS A 1 199 ? -6.002 -7.322 -11.411 1.00 96.31 199 CYS A O 1
ATOM 1550 N N . SER A 1 200 ? -3.791 -6.984 -11.264 1.00 96.31 200 SER A N 1
ATOM 1551 C CA . SER A 1 200 ? -3.858 -6.433 -9.905 1.00 96.31 200 SER A CA 1
ATOM 1552 C C . SER A 1 200 ? -4.453 -5.025 -9.842 1.00 96.31 200 SER A C 1
ATOM 1554 O O . SER A 1 200 ? -5.029 -4.669 -8.809 1.00 96.31 200 SER A O 1
ATOM 1556 N N . LEU A 1 201 ? -4.354 -4.257 -10.932 1.00 95.88 201 LEU A N 1
ATOM 1557 C CA . LEU A 1 201 ? -4.903 -2.908 -11.057 1.00 95.88 201 LEU A CA 1
ATOM 1558 C C . LEU A 1 201 ? -6.243 -2.917 -11.820 1.00 95.88 201 LEU A C 1
ATOM 1560 O O . LEU A 1 201 ? -6.544 -3.872 -12.540 1.00 95.88 201 LEU A O 1
ATOM 1564 N N . PRO A 1 202 ? -7.088 -1.884 -11.649 1.00 92.19 202 PRO A N 1
ATOM 1565 C CA . PRO A 1 202 ? -8.267 -1.677 -12.487 1.00 92.19 202 PRO A CA 1
ATOM 1566 C C . PRO A 1 202 ? -7.906 -1.562 -13.977 1.00 92.19 202 PRO A C 1
ATOM 1568 O O . PRO A 1 202 ? -6.897 -0.954 -14.323 1.00 92.19 202 PRO A O 1
ATOM 1571 N N . SER A 1 203 ? -8.737 -2.130 -14.857 1.00 88.94 203 SER A N 1
ATOM 1572 C CA . SER A 1 203 ? -8.552 -2.011 -16.314 1.00 88.94 203 SER A CA 1
ATOM 1573 C C . SER A 1 203 ? -8.819 -0.594 -16.821 1.00 88.94 203 SER A C 1
ATOM 1575 O O . SER A 1 203 ? -8.144 -0.131 -17.734 1.00 88.94 203 SER A O 1
ATOM 1577 N N . GLU A 1 204 ? -9.777 0.093 -16.201 1.00 91.88 204 GLU A N 1
ATOM 1578 C CA . GLU A 1 204 ? -10.073 1.505 -16.422 1.00 91.88 204 GLU A CA 1
ATOM 1579 C C . GLU A 1 204 ? -9.768 2.273 -15.141 1.00 91.88 204 GLU A C 1
ATOM 1581 O O . GLU A 1 204 ? -10.038 1.778 -14.045 1.00 91.88 204 GLU A O 1
ATOM 1586 N N . ALA A 1 205 ? -9.176 3.458 -15.275 1.00 94.12 205 ALA A N 1
ATOM 1587 C CA . ALA A 1 205 ? -8.797 4.285 -14.139 1.00 94.12 205 ALA A CA 1
ATOM 1588 C C . ALA A 1 205 ? -10.041 5.005 -13.574 1.00 94.12 205 ALA A C 1
ATOM 1590 O O . ALA A 1 205 ? -10.565 5.890 -14.255 1.00 94.12 205 ALA A O 1
ATOM 1591 N N . PRO A 1 206 ? -10.521 4.651 -12.361 1.00 95.81 206 PRO A N 1
ATOM 1592 C CA . PRO A 1 206 ? -11.650 5.329 -11.730 1.00 95.81 206 PRO A CA 1
ATOM 1593 C C . PRO A 1 206 ? -11.248 6.722 -11.230 1.00 95.81 206 PRO A C 1
ATOM 1595 O O . PRO A 1 206 ? -10.083 7.129 -11.329 1.00 95.81 206 PRO A O 1
ATOM 1598 N N . ASN A 1 207 ? -12.204 7.442 -10.641 1.00 96.44 207 ASN A N 1
ATOM 1599 C CA . ASN A 1 207 ? -11.890 8.659 -9.904 1.00 96.44 207 ASN A CA 1
ATOM 1600 C C . ASN A 1 207 ? -11.040 8.328 -8.655 1.00 96.44 207 ASN A C 1
ATOM 1602 O O . ASN A 1 207 ? -11.295 7.332 -7.971 1.00 96.44 207 ASN A O 1
ATOM 1606 N N . CYS A 1 208 ? -10.015 9.128 -8.339 1.00 96.44 208 CYS A N 1
ATOM 1607 C CA . CYS A 1 208 ? -9.156 8.843 -7.180 1.00 96.44 208 CYS A CA 1
ATOM 1608 C C . CYS A 1 208 ? -9.898 8.930 -5.837 1.00 96.44 208 CYS A C 1
ATOM 1610 O O . CYS A 1 208 ? -9.565 8.174 -4.923 1.00 96.44 208 CYS A O 1
ATOM 1612 N N . LEU A 1 209 ? -10.921 9.782 -5.721 1.00 94.56 209 LEU A N 1
ATOM 1613 C CA . LEU A 1 209 ? -11.754 9.873 -4.520 1.00 94.56 209 LEU A CA 1
ATOM 1614 C C . LEU A 1 209 ? -12.638 8.633 -4.360 1.00 94.56 209 LEU A C 1
ATOM 1616 O O . LEU A 1 209 ? -12.756 8.107 -3.260 1.00 94.56 209 LEU A O 1
ATOM 1620 N N . GLU A 1 210 ? -13.180 8.088 -5.452 1.00 93.19 210 GLU A N 1
ATOM 1621 C CA . GLU A 1 210 ? -13.902 6.806 -5.422 1.00 93.19 210 GLU A CA 1
ATOM 1622 C C . GLU A 1 210 ? -12.987 5.672 -4.931 1.00 93.19 210 GLU A C 1
ATOM 1624 O O . GLU A 1 210 ? -13.361 4.877 -4.066 1.00 93.19 210 GLU A O 1
ATOM 1629 N N . LEU A 1 211 ? -11.746 5.631 -5.428 1.00 93.69 211 LEU A N 1
ATOM 1630 C CA . LEU A 1 211 ? -10.755 4.652 -4.987 1.00 93.69 211 LEU A CA 1
ATOM 1631 C C . LEU A 1 211 ? -10.393 4.820 -3.502 1.00 93.69 211 LEU A C 1
ATOM 1633 O O . LEU A 1 211 ? -10.211 3.823 -2.796 1.00 93.69 211 LEU A O 1
ATOM 1637 N N . TRP A 1 212 ? -10.308 6.067 -3.033 1.00 93.19 212 TRP A N 1
ATOM 1638 C CA . TRP A 1 212 ? -10.115 6.393 -1.623 1.00 93.19 212 TRP A CA 1
ATOM 1639 C C . TRP A 1 212 ? -11.285 5.902 -0.770 1.00 93.19 212 TRP A C 1
ATOM 1641 O O . TRP A 1 212 ? -11.040 5.193 0.203 1.00 93.19 212 TRP A O 1
ATOM 1651 N N . HIS A 1 213 ? -12.533 6.164 -1.176 1.00 90.62 213 HIS A N 1
ATOM 1652 C CA . HIS A 1 213 ? -13.734 5.687 -0.483 1.00 90.62 213 HIS A CA 1
ATOM 1653 C C . HIS A 1 213 ? -13.733 4.160 -0.330 1.00 90.62 213 HIS A C 1
ATOM 1655 O O . HIS A 1 213 ? -13.894 3.648 0.776 1.00 90.62 213 HIS A O 1
ATOM 1661 N N . ILE A 1 214 ? -13.436 3.424 -1.408 1.00 92.31 214 ILE A N 1
ATOM 1662 C CA . ILE A 1 214 ? -13.305 1.957 -1.365 1.00 92.31 214 ILE A CA 1
ATOM 1663 C C . ILE A 1 214 ? -12.225 1.523 -0.359 1.00 92.31 214 ILE A C 1
ATOM 1665 O O . ILE A 1 214 ? -12.388 0.518 0.336 1.00 92.31 214 ILE A O 1
ATOM 1669 N N . CYS A 1 215 ? -11.111 2.254 -0.279 1.00 93.50 215 CYS A N 1
ATOM 1670 C CA . CYS A 1 215 ? -10.027 1.938 0.645 1.00 93.50 215 CYS A CA 1
ATOM 1671 C C . CYS A 1 215 ? -10.392 2.209 2.105 1.00 93.50 215 CYS A C 1
ATOM 1673 O O . CYS A 1 215 ? -10.116 1.369 2.958 1.00 93.50 215 CYS A O 1
ATOM 1675 N N . VAL A 1 216 ? -11.006 3.353 2.411 1.00 90.56 216 VAL A N 1
ATOM 1676 C CA . VAL A 1 216 ? -11.347 3.702 3.797 1.00 90.56 216 VAL A CA 1
ATOM 1677 C C . VAL A 1 216 ? -12.464 2.826 4.365 1.00 90.56 216 VAL A C 1
ATOM 1679 O O . VAL A 1 216 ? -12.490 2.598 5.573 1.00 90.56 216 VAL A O 1
ATOM 1682 N N . SER A 1 217 ? -13.325 2.258 3.513 1.00 88.31 217 SER A N 1
ATOM 1683 C CA . SER A 1 217 ? -14.319 1.255 3.916 1.00 88.31 217 SER A CA 1
ATOM 1684 C C . SER A 1 217 ? -13.716 -0.115 4.264 1.00 88.31 217 SER A C 1
ATOM 1686 O O . SER A 1 217 ? -14.352 -0.892 4.972 1.00 88.31 217 SER A O 1
ATOM 1688 N N . ASP A 1 218 ? -12.504 -0.441 3.795 1.00 91.06 218 ASP A N 1
ATOM 1689 C CA . ASP A 1 218 ? -11.793 -1.673 4.162 1.00 91.06 218 ASP A CA 1
ATOM 1690 C C . ASP A 1 218 ? -10.815 -1.395 5.319 1.00 91.06 218 ASP A C 1
ATOM 1692 O O . ASP A 1 218 ? -9.813 -0.701 5.118 1.00 91.06 218 ASP A O 1
ATOM 1696 N N . PRO A 1 219 ? -11.015 -1.974 6.523 1.00 90.75 219 PRO A N 1
ATOM 1697 C CA . PRO A 1 219 ? -10.162 -1.708 7.682 1.00 90.75 219 PRO A CA 1
ATOM 1698 C C . PRO A 1 219 ? -8.673 -1.926 7.410 1.00 90.75 219 PRO A C 1
ATOM 1700 O O . PRO A 1 219 ? -7.832 -1.197 7.933 1.00 90.75 219 PRO A O 1
ATOM 1703 N N . LEU A 1 220 ? -8.329 -2.917 6.578 1.00 93.38 220 LEU A N 1
ATOM 1704 C CA . LEU A 1 220 ? -6.943 -3.194 6.224 1.00 93.38 220 LEU A CA 1
ATOM 1705 C C . LEU A 1 220 ? -6.368 -2.103 5.313 1.00 93.38 220 LEU A C 1
ATOM 1707 O O . LEU A 1 220 ? -5.292 -1.593 5.621 1.00 93.38 220 LEU A O 1
ATOM 1711 N N . CYS A 1 221 ? -7.045 -1.755 4.218 1.00 95.25 221 CYS A N 1
ATOM 1712 C CA . CYS A 1 221 ? -6.615 -0.716 3.286 1.00 95.25 221 CYS A CA 1
ATOM 1713 C C . CYS A 1 221 ? -6.504 0.631 3.992 1.00 95.25 221 CYS A C 1
ATOM 1715 O O . CYS A 1 221 ? -5.437 1.242 3.921 1.00 95.25 221 CYS A O 1
ATOM 1717 N N . ARG A 1 222 ? -7.521 1.016 4.773 1.00 93.38 222 ARG A N 1
ATOM 1718 C CA . ARG A 1 222 ? -7.502 2.226 5.600 1.00 93.38 222 ARG A CA 1
ATOM 1719 C C . ARG A 1 222 ? -6.270 2.283 6.497 1.00 93.38 222 ARG A C 1
ATOM 1721 O O . ARG A 1 222 ? -5.546 3.271 6.498 1.00 93.38 222 ARG A O 1
ATOM 1728 N N . SER A 1 223 ? -5.947 1.187 7.188 1.00 93.81 223 SER A N 1
ATOM 1729 C CA . SER A 1 223 ? -4.733 1.111 8.013 1.00 93.81 223 SER A CA 1
ATOM 1730 C C . SER A 1 223 ? -3.438 1.213 7.227 1.00 93.81 223 SER A C 1
ATOM 1732 O O . SER A 1 223 ? -2.463 1.732 7.755 1.00 93.81 223 SER A O 1
ATOM 1734 N N . ARG A 1 224 ? -3.375 0.692 5.998 1.00 95.25 224 ARG A N 1
ATOM 1735 C CA . ARG A 1 224 ? -2.175 0.821 5.154 1.00 95.25 224 ARG A CA 1
ATOM 1736 C C . ARG A 1 224 ? -2.030 2.231 4.591 1.00 95.25 224 ARG A C 1
ATOM 1738 O O . ARG A 1 224 ? -0.904 2.705 4.490 1.00 95.25 224 ARG A O 1
ATOM 1745 N N . LEU A 1 225 ? -3.143 2.887 4.275 1.00 94.69 225 LEU A N 1
ATOM 1746 C CA . LEU A 1 225 ? -3.172 4.269 3.815 1.00 94.69 225 LEU A CA 1
ATOM 1747 C C . LEU A 1 225 ? -2.767 5.245 4.921 1.00 94.69 225 LEU A C 1
ATOM 1749 O O . LEU A 1 225 ? -1.845 6.023 4.703 1.00 94.69 225 LEU A O 1
ATOM 1753 N N . ALA A 1 226 ? -3.369 5.144 6.109 1.00 92.75 226 ALA A N 1
ATOM 1754 C CA . ALA A 1 226 ? -3.010 5.966 7.268 1.00 92.75 226 ALA A CA 1
ATOM 1755 C C . ALA A 1 226 ? -1.523 5.817 7.630 1.00 92.75 226 ALA A C 1
ATOM 1757 O O . ALA A 1 226 ? -0.826 6.782 7.939 1.00 92.75 226 ALA A O 1
ATOM 1758 N N . ASP A 1 227 ? -0.997 4.596 7.518 1.00 92.69 227 ASP A N 1
ATOM 1759 C CA . ASP A 1 227 ? 0.414 4.329 7.763 1.00 92.69 227 ASP A CA 1
ATOM 1760 C C . ASP A 1 227 ? 1.341 4.959 6.712 1.00 92.69 227 ASP A C 1
ATOM 1762 O O . ASP A 1 227 ? 2.395 5.487 7.071 1.00 92.69 227 ASP A O 1
ATOM 1766 N N . PHE A 1 228 ? 0.945 4.952 5.434 1.00 93.69 228 PHE A N 1
ATOM 1767 C CA . PHE A 1 228 ? 1.651 5.664 4.364 1.00 93.69 228 PHE A CA 1
ATOM 1768 C C . PHE A 1 228 ? 1.611 7.174 4.587 1.00 93.69 228 PHE A C 1
ATOM 1770 O O . PHE A 1 228 ? 2.656 7.816 4.580 1.00 93.69 228 PHE A O 1
ATOM 1777 N N . GLN A 1 229 ? 0.431 7.720 4.865 1.00 91.94 229 GLN A N 1
ATOM 1778 C CA . GLN A 1 229 ? 0.241 9.136 5.153 1.00 91.94 229 GLN A CA 1
ATOM 1779 C C . GLN A 1 229 ? 1.060 9.597 6.360 1.00 91.94 229 GLN A C 1
ATOM 1781 O O . GLN A 1 229 ? 1.644 10.667 6.303 1.00 91.94 229 GLN A O 1
ATOM 1786 N N . THR A 1 230 ? 1.175 8.777 7.408 1.00 90.06 230 THR A N 1
ATOM 1787 C CA . THR A 1 230 ? 1.988 9.089 8.594 1.00 90.06 230 THR A CA 1
ATOM 1788 C C . THR A 1 230 ? 3.485 9.101 8.271 1.00 90.06 230 THR A C 1
ATOM 1790 O O . THR A 1 230 ? 4.195 10.050 8.594 1.00 90.06 230 THR A O 1
ATOM 1793 N N . HIS A 1 231 ? 3.997 8.034 7.650 1.00 90.12 231 HIS A N 1
ATOM 1794 C CA . HIS A 1 231 ? 5.446 7.838 7.535 1.00 90.12 231 HIS A CA 1
ATOM 1795 C C . HIS A 1 231 ? 6.061 8.502 6.302 1.00 90.12 231 HIS A C 1
ATOM 1797 O O . HIS A 1 231 ? 7.241 8.850 6.336 1.00 90.12 231 HIS A O 1
ATOM 1803 N N . CYS A 1 232 ? 5.275 8.677 5.238 1.00 91.50 232 CYS A N 1
ATOM 1804 C CA . CYS A 1 232 ? 5.686 9.312 3.989 1.00 91.50 232 CYS A CA 1
ATOM 1805 C C . CYS A 1 232 ? 5.203 10.763 3.864 1.00 91.50 232 CYS A C 1
ATOM 1807 O O . CYS A 1 232 ? 5.245 11.317 2.763 1.00 91.50 232 CYS A O 1
ATOM 1809 N N . HIS A 1 233 ? 4.721 11.381 4.949 1.00 90.12 233 HIS A N 1
ATOM 1810 C CA . HIS A 1 233 ? 4.389 12.801 4.925 1.00 90.12 233 HIS A CA 1
ATOM 1811 C C . HIS A 1 233 ? 5.658 13.623 4.634 1.00 90.12 233 HIS A C 1
ATOM 1813 O O . HIS A 1 233 ? 6.655 13.453 5.350 1.00 90.12 233 HIS A O 1
ATOM 1819 N N . PRO A 1 234 ? 5.657 14.482 3.600 1.00 89.12 234 PRO A N 1
ATOM 1820 C CA . PRO A 1 234 ? 6.792 15.344 3.310 1.00 89.12 234 PRO A CA 1
ATOM 1821 C C . PRO A 1 234 ? 6.842 16.500 4.316 1.00 89.12 234 PRO A C 1
ATOM 1823 O O . PRO A 1 234 ? 5.901 17.279 4.416 1.00 89.12 234 PRO A O 1
ATOM 1826 N N . MET A 1 235 ? 7.945 16.620 5.055 1.00 87.50 235 MET A N 1
ATOM 1827 C CA . MET A 1 235 ? 8.172 17.741 5.982 1.00 87.50 235 MET A CA 1
ATOM 1828 C C . MET A 1 235 ? 8.716 18.979 5.272 1.00 87.50 235 MET A C 1
ATOM 1830 O O . MET A 1 235 ? 8.546 20.099 5.749 1.00 87.50 235 MET A O 1
ATOM 1834 N N . ASP A 1 236 ? 9.394 18.777 4.146 1.00 84.50 236 ASP A N 1
ATOM 1835 C CA . ASP A 1 236 ? 9.957 19.834 3.325 1.00 84.50 236 ASP A CA 1
ATOM 1836 C C . ASP A 1 236 ? 9.984 19.433 1.843 1.00 84.50 236 ASP A C 1
ATOM 1838 O O . ASP A 1 236 ? 9.707 18.294 1.455 1.00 84.50 236 ASP A O 1
ATOM 1842 N N . ILE A 1 237 ? 10.344 20.401 1.004 1.00 81.38 237 ILE A N 1
ATOM 1843 C CA . ILE A 1 237 ? 10.543 20.206 -0.435 1.00 81.38 237 ILE A CA 1
ATOM 1844 C C . ILE A 1 237 ? 11.838 19.446 -0.771 1.00 81.38 237 ILE A C 1
ATOM 1846 O O . ILE A 1 237 ? 12.029 19.070 -1.923 1.00 81.38 237 ILE A O 1
ATOM 1850 N N . LEU A 1 238 ? 12.735 19.253 0.204 1.00 79.56 238 LEU A N 1
ATOM 1851 C CA . LEU A 1 238 ? 14.042 18.609 0.028 1.00 79.56 238 LEU A CA 1
ATOM 1852 C C . LEU A 1 238 ? 13.964 17.081 0.156 1.00 79.56 238 LEU A C 1
ATOM 1854 O O . LEU A 1 238 ? 14.942 16.403 -0.140 1.00 79.56 238 LEU A O 1
ATOM 1858 N N . GLY A 1 239 ? 12.814 16.542 0.569 1.00 79.56 239 GLY A N 1
ATOM 1859 C CA . GLY A 1 239 ? 12.581 15.103 0.684 1.00 79.56 239 GLY A CA 1
ATOM 1860 C C . GLY A 1 239 ? 12.730 14.552 2.097 1.00 79.56 239 GLY A C 1
ATOM 1861 O O . GLY A 1 239 ? 12.792 13.335 2.280 1.00 79.56 239 GLY A O 1
ATOM 1862 N N . THR A 1 240 ? 12.733 15.413 3.117 1.00 84.62 240 THR A N 1
ATOM 1863 C CA . THR A 1 240 ? 12.683 14.966 4.509 1.00 84.62 240 THR A CA 1
ATOM 1864 C C . THR A 1 240 ? 11.314 14.357 4.807 1.00 84.62 240 THR A C 1
ATOM 1866 O O . THR A 1 240 ? 10.272 15.001 4.669 1.00 84.62 240 THR A O 1
ATOM 1869 N N . CYS A 1 241 ? 11.310 13.098 5.235 1.00 85.75 241 CYS A N 1
ATOM 1870 C CA . CYS A 1 241 ? 10.113 12.415 5.711 1.00 85.75 241 CYS A CA 1
ATOM 1871 C C . CYS A 1 241 ? 9.798 12.816 7.160 1.00 85.75 241 CYS A C 1
ATOM 1873 O O . CYS A 1 241 ? 10.708 13.065 7.950 1.00 85.75 241 CYS A O 1
ATOM 1875 N N . ALA A 1 242 ? 8.520 12.795 7.549 1.00 86.06 242 ALA A N 1
ATOM 1876 C CA . ALA A 1 242 ? 8.109 13.002 8.946 1.00 86.06 242 ALA A CA 1
ATOM 1877 C C . ALA A 1 242 ? 8.705 11.968 9.919 1.00 86.06 242 ALA A C 1
ATOM 1879 O O . ALA A 1 242 ? 8.820 12.211 11.119 1.00 86.06 242 ALA A O 1
ATOM 1880 N N . THR A 1 243 ? 9.089 10.804 9.394 1.00 86.12 243 THR A N 1
ATOM 1881 C CA . THR A 1 243 ? 9.736 9.719 10.138 1.00 86.12 243 THR A CA 1
ATOM 1882 C C . THR A 1 243 ? 10.963 9.200 9.370 1.00 86.12 243 THR A C 1
ATOM 1884 O O . THR A 1 243 ? 11.538 9.909 8.552 1.00 86.12 243 THR A O 1
ATOM 1887 N N . GLU A 1 244 ? 11.395 7.959 9.609 1.00 84.94 244 GLU A N 1
ATOM 1888 C CA . GLU A 1 244 ? 12.506 7.344 8.872 1.00 84.94 244 GLU A CA 1
ATOM 1889 C C . GLU A 1 244 ? 12.091 6.921 7.448 1.00 84.94 244 GLU A C 1
ATOM 1891 O O . GLU A 1 244 ? 11.043 6.296 7.261 1.00 84.94 244 GLU A O 1
ATOM 1896 N N . GLN A 1 245 ? 12.964 7.135 6.456 1.00 82.62 245 GLN A N 1
ATOM 1897 C CA . GLN A 1 245 ? 12.770 6.693 5.060 1.00 82.62 245 GLN A CA 1
ATOM 1898 C C . GLN A 1 245 ? 12.451 5.187 4.959 1.00 82.62 245 GLN A C 1
ATOM 1900 O O . GLN A 1 245 ? 11.562 4.757 4.217 1.00 82.62 245 GLN A O 1
ATOM 1905 N N . SER A 1 246 ? 13.090 4.371 5.805 1.00 83.62 246 SER A N 1
ATOM 1906 C CA . SER A 1 246 ? 12.828 2.929 5.893 1.00 83.62 246 SER A CA 1
ATOM 1907 C C . SER A 1 246 ? 11.368 2.592 6.248 1.00 83.62 246 SER A C 1
ATOM 1909 O O . SER A 1 246 ? 10.808 1.615 5.735 1.00 83.62 246 SER A O 1
ATOM 1911 N N . LYS A 1 247 ? 10.726 3.415 7.089 1.00 87.44 247 LYS A N 1
ATOM 1912 C CA . LYS A 1 247 ? 9.320 3.263 7.476 1.00 87.44 247 LYS A CA 1
ATOM 1913 C C . LYS A 1 247 ? 8.396 3.709 6.356 1.00 87.44 247 LYS A C 1
ATOM 1915 O O . LYS A 1 247 ? 7.445 2.985 6.063 1.00 87.44 247 LYS A O 1
ATOM 1920 N N . CYS A 1 248 ? 8.723 4.806 5.670 1.00 90.56 248 CYS A N 1
ATOM 1921 C CA . CYS A 1 248 ? 7.986 5.223 4.480 1.00 90.56 248 CYS A CA 1
ATOM 1922 C C . CYS A 1 248 ? 7.954 4.102 3.425 1.00 90.56 248 CYS A C 1
ATOM 1924 O O . CYS A 1 248 ? 6.884 3.700 2.969 1.00 90.56 248 CYS A O 1
ATOM 1926 N N . LEU A 1 249 ? 9.095 3.477 3.122 1.00 89.19 249 LEU A N 1
ATOM 1927 C CA . LEU A 1 249 ? 9.152 2.356 2.175 1.00 89.19 249 LEU A CA 1
ATOM 1928 C C . LEU A 1 249 ? 8.326 1.145 2.601 1.00 89.19 249 LEU A C 1
ATOM 1930 O O . LEU A 1 249 ? 7.684 0.487 1.777 1.00 89.19 249 LEU A O 1
ATOM 1934 N N . ARG A 1 250 ? 8.327 0.829 3.895 1.00 90.00 250 ARG A N 1
ATOM 1935 C CA . ARG A 1 250 ? 7.496 -0.244 4.447 1.00 90.00 250 ARG A CA 1
ATOM 1936 C C . ARG A 1 250 ? 6.006 0.088 4.361 1.00 90.00 250 ARG A C 1
ATOM 1938 O O . ARG A 1 250 ? 5.193 -0.822 4.159 1.00 90.00 250 ARG A O 1
ATOM 1945 N N . ALA A 1 251 ? 5.642 1.351 4.544 1.00 93.06 251 ALA A N 1
ATOM 1946 C CA . ALA A 1 251 ? 4.277 1.829 4.400 1.00 93.06 251 ALA A CA 1
ATOM 1947 C C . ALA A 1 251 ? 3.829 1.774 2.930 1.00 93.06 251 ALA A C 1
ATOM 1949 O O . ALA A 1 251 ? 2.814 1.143 2.636 1.00 93.06 251 ALA A O 1
ATOM 1950 N N . TYR A 1 252 ? 4.663 2.259 2.003 1.00 94.94 252 TYR A N 1
ATOM 1951 C CA . TYR A 1 252 ? 4.465 2.159 0.553 1.00 94.94 252 TYR A CA 1
ATOM 1952 C C . TYR A 1 252 ? 4.258 0.708 0.087 1.00 94.94 252 TYR A C 1
ATOM 1954 O O . TYR A 1 252 ? 3.236 0.384 -0.514 1.00 94.94 252 TYR A O 1
ATOM 1962 N N . MET A 1 253 ? 5.166 -0.215 0.434 1.00 94.75 253 MET A N 1
ATOM 1963 C CA . MET A 1 253 ? 4.992 -1.644 0.116 1.00 94.75 253 MET A CA 1
ATOM 1964 C C . MET A 1 253 ? 3.738 -2.243 0.766 1.00 94.75 253 MET A C 1
ATOM 1966 O O . MET A 1 253 ? 3.169 -3.209 0.260 1.00 94.75 253 MET A O 1
ATOM 1970 N N . GLY A 1 254 ? 3.312 -1.688 1.903 1.00 95.44 254 GLY A N 1
ATOM 1971 C CA . GLY A 1 254 ? 2.114 -2.098 2.622 1.00 95.44 254 GLY A CA 1
ATOM 1972 C C . GLY A 1 254 ? 0.815 -1.836 1.859 1.00 95.44 254 GLY A C 1
ATOM 1973 O O . GLY A 1 254 ? -0.163 -2.532 2.135 1.00 95.44 254 GLY A O 1
ATOM 1974 N N . LEU A 1 255 ? 0.808 -0.899 0.908 1.00 97.50 255 LEU A N 1
ATOM 1975 C CA . LEU A 1 255 ? -0.333 -0.613 0.034 1.00 97.50 255 LEU A CA 1
ATOM 1976 C C . LEU A 1 255 ? -0.498 -1.637 -1.096 1.00 97.50 255 LEU A C 1
ATOM 1978 O O . LEU A 1 255 ? -1.563 -1.735 -1.697 1.00 97.50 255 LEU A O 1
ATOM 1982 N N . ILE A 1 256 ? 0.527 -2.437 -1.397 1.00 98.12 256 ILE A N 1
ATOM 1983 C CA . ILE A 1 256 ? 0.454 -3.362 -2.527 1.00 98.12 256 ILE A CA 1
ATOM 1984 C C . ILE A 1 256 ? -0.537 -4.488 -2.244 1.00 98.12 256 ILE A C 1
ATOM 1986 O O . ILE A 1 256 ? -0.435 -5.225 -1.260 1.00 98.12 256 ILE A O 1
ATOM 1990 N N . GLY A 1 257 ? -1.486 -4.640 -3.166 1.00 97.06 257 GLY A N 1
ATOM 1991 C CA . GLY A 1 257 ? -2.581 -5.587 -3.053 1.00 97.06 257 GLY A CA 1
ATOM 1992 C C . GLY A 1 257 ? -3.765 -5.048 -2.250 1.00 97.06 257 GLY A C 1
ATOM 1993 O O . GLY A 1 257 ? -4.636 -5.840 -1.905 1.00 97.06 257 GLY A O 1
ATOM 1994 N N . THR A 1 258 ? -3.828 -3.754 -1.929 1.00 97.44 258 THR A N 1
ATOM 1995 C CA . THR A 1 258 ? -5.061 -3.091 -1.465 1.00 97.44 258 THR A CA 1
ATOM 1996 C C . THR A 1 258 ? -5.766 -2.383 -2.634 1.00 97.44 258 THR A C 1
ATOM 1998 O O . THR A 1 258 ? -5.299 -2.456 -3.774 1.00 97.44 258 THR A O 1
ATOM 2001 N N . ALA A 1 259 ? -6.897 -1.712 -2.382 1.00 95.25 259 ALA A N 1
ATOM 2002 C CA . ALA A 1 259 ? -7.577 -0.913 -3.406 1.00 95.25 259 ALA A CA 1
ATOM 2003 C C . ALA A 1 259 ? -6.662 0.195 -3.966 1.00 95.25 259 ALA A C 1
ATOM 2005 O O . ALA A 1 259 ? -6.558 0.357 -5.178 1.00 95.25 259 ALA A O 1
ATOM 2006 N N . MET A 1 260 ? -5.910 0.874 -3.098 1.00 96.19 260 MET A N 1
ATOM 2007 C CA . MET A 1 260 ? -4.966 1.936 -3.462 1.00 96.19 260 MET A CA 1
ATOM 2008 C C . MET A 1 260 ? -3.555 1.388 -3.712 1.00 96.19 260 MET A C 1
ATOM 2010 O O . MET A 1 260 ? -2.590 1.842 -3.107 1.00 96.19 260 MET A O 1
ATOM 2014 N N . THR A 1 261 ? -3.429 0.384 -4.584 1.00 97.62 261 THR A N 1
ATOM 2015 C CA . THR A 1 261 ? -2.119 -0.169 -4.974 1.00 97.62 261 THR A CA 1
ATOM 2016 C C . THR A 1 261 ? -1.391 0.803 -5.919 1.00 97.62 261 THR A C 1
ATOM 2018 O O . THR A 1 261 ? -1.858 0.984 -7.047 1.00 97.62 261 THR A O 1
ATOM 2021 N N . PRO A 1 262 ? -0.247 1.401 -5.524 1.00 97.06 262 PRO A N 1
ATOM 2022 C CA . PRO A 1 262 ? 0.552 2.230 -6.422 1.00 97.06 262 PRO A CA 1
ATOM 2023 C C . PRO A 1 262 ? 1.413 1.372 -7.360 1.00 97.06 262 PRO A C 1
ATOM 2025 O O . PRO A 1 262 ? 1.746 0.223 -7.051 1.00 97.06 262 PRO A O 1
ATOM 2028 N N . ASN A 1 263 ? 1.815 1.935 -8.500 1.00 97.19 263 ASN A N 1
ATOM 2029 C CA . ASN A 1 263 ? 2.800 1.319 -9.389 1.00 97.19 263 ASN A CA 1
ATOM 2030 C C . ASN A 1 263 ? 3.620 2.366 -10.158 1.00 97.19 263 ASN A C 1
ATOM 2032 O O . ASN A 1 263 ? 3.276 3.546 -10.195 1.00 97.19 263 ASN A O 1
ATOM 2036 N N . PHE A 1 264 ? 4.689 1.915 -10.817 1.00 95.50 264 PHE A N 1
ATOM 2037 C CA . PHE A 1 264 ? 5.486 2.733 -11.725 1.00 95.50 264 PHE A CA 1
ATOM 2038 C C . PHE A 1 264 ? 4.693 3.135 -12.974 1.00 95.50 264 PHE A C 1
ATOM 2040 O O . PHE A 1 264 ? 4.166 2.287 -13.708 1.00 95.50 264 PHE A O 1
ATOM 2047 N N . VAL A 1 265 ? 4.662 4.439 -13.250 1.00 93.31 265 VAL A N 1
ATOM 2048 C CA . VAL A 1 265 ? 3.910 5.013 -14.378 1.00 93.31 265 VAL A CA 1
ATOM 2049 C C . VAL A 1 265 ? 4.591 4.712 -15.711 1.00 93.31 265 VAL A C 1
ATOM 2051 O O . VAL A 1 265 ? 3.911 4.434 -16.699 1.00 93.31 265 VAL A O 1
ATOM 2054 N N . SER A 1 266 ? 5.926 4.706 -15.740 1.00 91.75 266 SER A N 1
ATOM 2055 C CA . SER A 1 266 ? 6.722 4.463 -16.946 1.00 91.75 266 SER A CA 1
ATOM 2056 C C . SER A 1 266 ? 7.792 3.386 -16.737 1.00 91.75 266 SER A C 1
ATOM 2058 O O . SER A 1 266 ? 8.094 2.992 -15.611 1.00 91.75 266 SER A O 1
ATOM 2060 N N . ASN A 1 267 ? 8.393 2.933 -17.840 1.00 92.56 267 ASN A N 1
ATOM 2061 C CA . ASN A 1 267 ? 9.530 2.005 -17.827 1.00 92.56 267 ASN A CA 1
ATOM 2062 C C . ASN A 1 267 ? 10.889 2.734 -17.814 1.00 92.56 267 ASN A C 1
ATOM 2064 O O . ASN A 1 267 ? 11.921 2.081 -17.916 1.00 92.56 267 ASN A O 1
ATOM 2068 N N . VAL A 1 268 ? 10.900 4.069 -17.751 1.00 89.75 268 VAL A N 1
ATOM 2069 C CA . VAL A 1 268 ? 12.108 4.892 -17.951 1.00 89.75 268 VAL A CA 1
ATOM 2070 C C . VAL A 1 268 ? 12.538 5.568 -16.652 1.00 89.75 268 VAL A C 1
ATOM 2072 O O . VAL A 1 268 ? 13.720 5.607 -16.326 1.00 89.75 268 VAL A O 1
ATOM 2075 N N . ASN A 1 269 ? 11.578 6.081 -15.887 1.00 89.19 269 ASN A N 1
ATOM 2076 C CA . ASN A 1 269 ? 11.817 6.751 -14.613 1.00 89.19 269 ASN A CA 1
ATOM 2077 C C . ASN A 1 269 ? 11.233 5.945 -13.440 1.00 89.19 269 ASN A C 1
ATOM 2079 O O . ASN A 1 269 ? 10.602 4.901 -13.619 1.00 89.19 269 ASN A O 1
ATOM 2083 N N . ALA A 1 270 ? 11.485 6.418 -12.222 1.00 89.19 270 ALA A N 1
ATOM 2084 C CA . ALA A 1 270 ? 10.973 5.818 -10.994 1.00 89.19 270 ALA A CA 1
ATOM 2085 C C . ALA A 1 270 ? 9.719 6.532 -10.454 1.00 89.19 270 ALA A C 1
ATOM 2087 O O . ALA A 1 270 ? 9.442 6.430 -9.261 1.00 89.19 270 ALA A O 1
ATOM 2088 N N . SER A 1 271 ? 8.969 7.252 -11.304 1.00 91.69 271 SER A N 1
ATOM 2089 C CA . SER A 1 271 ? 7.743 7.918 -10.861 1.00 91.69 271 SER A CA 1
ATOM 2090 C C . SER A 1 271 ? 6.652 6.888 -10.578 1.00 91.69 271 SER A C 1
ATOM 2092 O O . SER A 1 271 ? 6.422 5.959 -11.363 1.00 91.69 271 SER A O 1
ATOM 2094 N N . VAL A 1 272 ? 5.982 7.057 -9.443 1.00 94.81 272 VAL A N 1
ATOM 2095 C CA . VAL A 1 272 ? 4.924 6.168 -8.962 1.00 94.81 272 VAL A CA 1
ATOM 2096 C C . VAL A 1 272 ? 3.614 6.934 -8.880 1.00 94.81 272 VAL A C 1
ATOM 2098 O O . VAL A 1 272 ? 3.609 8.122 -8.586 1.00 94.81 272 VAL A O 1
ATOM 2101 N N . ALA A 1 273 ? 2.502 6.271 -9.158 1.00 95.88 273 ALA A N 1
ATOM 2102 C CA . ALA A 1 273 ? 1.175 6.849 -8.993 1.00 95.88 273 ALA A CA 1
ATOM 2103 C C . ALA A 1 273 ? 0.158 5.749 -8.684 1.00 95.88 273 ALA A C 1
ATOM 2105 O O . ALA A 1 273 ? 0.430 4.553 -8.857 1.00 95.88 273 ALA A O 1
ATOM 2106 N N . LEU A 1 274 ? -1.023 6.164 -8.237 1.00 96.50 274 LEU A N 1
ATOM 2107 C CA . LEU A 1 274 ? -2.196 5.302 -8.209 1.00 96.50 274 LEU A CA 1
ATOM 2108 C C . LEU A 1 274 ? -2.749 5.112 -9.627 1.00 96.50 274 LEU A C 1
ATOM 2110 O O . LEU A 1 274 ? -2.536 5.930 -10.518 1.00 96.50 274 LEU A O 1
ATOM 2114 N N . SER A 1 275 ? -3.489 4.024 -9.834 1.00 95.88 275 SER A N 1
ATOM 2115 C CA . SER A 1 275 ? -4.207 3.771 -11.088 1.00 95.88 275 SER A CA 1
ATOM 2116 C C . SER A 1 275 ? -5.595 4.419 -11.060 1.00 95.88 275 SER A C 1
ATOM 2118 O O . SER A 1 275 ? -6.599 3.709 -11.054 1.00 95.88 275 SER A O 1
ATOM 2120 N N . CYS A 1 276 ? -5.650 5.748 -10.993 1.00 96.75 276 CYS A N 1
ATOM 2121 C CA . CYS A 1 276 ? -6.873 6.555 -10.965 1.00 96.75 276 CYS A CA 1
ATOM 2122 C C . CYS A 1 276 ? -6.640 7.906 -11.664 1.00 96.75 276 CYS A C 1
ATOM 2124 O O . CYS A 1 276 ? -5.519 8.204 -12.069 1.00 96.75 276 CYS A O 1
ATOM 2126 N N . THR A 1 277 ? -7.696 8.702 -11.837 1.00 96.81 277 THR A N 1
ATOM 2127 C CA . THR A 1 277 ? -7.605 10.078 -12.356 1.00 96.81 277 THR A CA 1
ATOM 2128 C C . THR A 1 277 ? -8.488 11.022 -11.549 1.00 96.81 277 THR A C 1
ATOM 2130 O O . THR A 1 277 ? -9.454 10.583 -10.929 1.00 96.81 277 THR A O 1
ATOM 2133 N N . CYS A 1 278 ? -8.231 12.326 -11.632 1.00 96.69 278 CYS A N 1
ATOM 2134 C CA . CYS A 1 278 ? -9.128 13.352 -11.094 1.00 96.69 278 CYS A CA 1
ATOM 2135 C C . CYS A 1 278 ? -10.160 13.864 -12.099 1.00 96.69 278 CYS A C 1
ATOM 2137 O O . CYS A 1 278 ? -10.677 14.970 -11.974 1.00 96.69 278 CYS A O 1
ATOM 2139 N N . ARG A 1 279 ? -10.495 13.067 -13.121 1.00 95.88 279 ARG A N 1
ATOM 2140 C CA . ARG A 1 279 ? -11.611 13.397 -14.008 1.00 95.88 279 ARG A CA 1
ATOM 2141 C C . ARG A 1 279 ? -12.930 13.153 -13.269 1.00 95.88 279 ARG A C 1
ATOM 2143 O O . ARG A 1 279 ? -13.134 12.090 -12.689 1.00 95.88 279 ARG A O 1
ATOM 2150 N N . GLY A 1 280 ? -13.842 14.121 -13.351 1.00 93.62 280 GLY A N 1
ATOM 2151 C CA . GLY A 1 280 ? -15.185 14.000 -12.777 1.00 93.62 280 GLY A CA 1
ATOM 2152 C C . GLY A 1 280 ? -15.268 14.268 -11.272 1.00 93.62 280 GLY A C 1
ATOM 2153 O O . GLY A 1 280 ? -16.264 13.891 -10.671 1.00 93.62 280 GLY A O 1
ATOM 2154 N N . SER A 1 281 ? -14.264 14.916 -10.668 1.00 93.19 281 SER A N 1
ATOM 2155 C CA . SER A 1 281 ? -14.266 15.237 -9.230 1.00 93.19 281 SER A CA 1
ATOM 2156 C C . SER A 1 281 ? -15.173 16.421 -8.853 1.00 93.19 281 SER A C 1
ATOM 2158 O O . SER A 1 281 ? -15.521 16.584 -7.687 1.00 93.19 281 SER A O 1
ATOM 2160 N N . GLY A 1 282 ? -15.584 17.250 -9.821 1.00 94.00 282 GLY A N 1
ATOM 2161 C CA . GLY A 1 282 ? -16.485 18.382 -9.580 1.00 94.00 282 GLY A CA 1
ATOM 2162 C C . GLY A 1 282 ? -15.880 19.400 -8.610 1.00 94.00 282 GLY A C 1
ATOM 2163 O O . GLY A 1 282 ? -14.779 19.890 -8.843 1.00 94.00 282 GLY A O 1
ATOM 2164 N N . ASN A 1 283 ? -16.591 19.698 -7.521 1.00 91.56 283 ASN A N 1
ATOM 2165 C CA . ASN A 1 283 ? -16.119 20.630 -6.491 1.00 91.56 283 ASN A CA 1
ATOM 2166 C C . ASN A 1 283 ? -14.954 20.076 -5.657 1.00 91.56 283 ASN A C 1
ATOM 2168 O O . ASN A 1 283 ? -14.276 20.862 -5.012 1.00 91.56 283 ASN A O 1
ATOM 2172 N N . LEU A 1 284 ? -14.706 18.759 -5.693 1.00 91.06 284 LEU A N 1
ATOM 2173 C CA . LEU A 1 284 ? -13.632 18.096 -4.943 1.00 91.06 284 LEU A CA 1
ATOM 2174 C C . LEU A 1 284 ? -12.355 17.903 -5.785 1.00 91.06 284 LEU A C 1
ATOM 2176 O O . LEU A 1 284 ? -11.608 16.932 -5.624 1.00 91.06 284 LEU A O 1
ATOM 2180 N N . GLN A 1 285 ? -12.149 18.764 -6.785 1.00 94.44 285 GLN A N 1
ATOM 2181 C CA . GLN A 1 285 ? -11.015 18.663 -7.704 1.00 94.44 285 GLN A CA 1
ATOM 2182 C C . GLN A 1 285 ? -9.682 18.816 -6.965 1.00 94.44 285 GLN A C 1
ATOM 2184 O O . GLN A 1 285 ? -8.777 18.013 -7.184 1.00 94.44 285 GLN A O 1
ATOM 2189 N N . GLU A 1 286 ? -9.582 19.797 -6.068 1.00 92.69 286 GLU A N 1
ATOM 2190 C CA . GLU A 1 286 ? -8.353 20.083 -5.326 1.00 92.69 286 GLU A CA 1
ATOM 2191 C C . GLU A 1 286 ? -7.999 18.939 -4.363 1.00 92.69 286 GLU A C 1
ATOM 2193 O O . GLU A 1 286 ? -6.848 18.513 -4.284 1.00 92.69 286 GLU A O 1
ATOM 2198 N N . GLU A 1 287 ? -8.990 18.381 -3.669 1.00 91.06 287 GLU A N 1
ATOM 2199 C CA . GLU A 1 287 ? -8.825 17.239 -2.769 1.00 91.06 287 GLU A CA 1
ATOM 2200 C C . GLU A 1 287 ? -8.352 16.000 -3.530 1.00 91.06 287 GLU A C 1
ATOM 2202 O O . GLU A 1 287 ? -7.480 15.264 -3.059 1.00 91.06 287 GLU A O 1
ATOM 2207 N N . CYS A 1 288 ? -8.899 15.782 -4.728 1.00 94.44 288 CYS A N 1
ATOM 2208 C CA . CYS A 1 288 ? -8.470 14.697 -5.594 1.00 94.44 288 CYS A CA 1
ATOM 2209 C C . CYS A 1 288 ? -7.019 14.877 -6.051 1.00 94.44 288 CYS A C 1
ATOM 2211 O O . CYS A 1 288 ? -6.223 13.941 -5.952 1.00 94.44 288 CYS A O 1
ATOM 2213 N N . GLU A 1 289 ? -6.663 16.070 -6.529 1.00 95.19 289 GLU A N 1
ATOM 2214 C CA . GLU A 1 289 ? -5.308 16.373 -6.997 1.00 95.19 289 GLU A CA 1
ATOM 2215 C C . GLU A 1 289 ? -4.301 16.233 -5.858 1.00 95.19 289 GLU A C 1
ATOM 2217 O O . GLU A 1 289 ? -3.270 15.587 -6.024 1.00 95.19 289 GLU A O 1
ATOM 2222 N N . ARG A 1 290 ? -4.638 16.709 -4.657 1.00 92.62 290 ARG A N 1
ATOM 2223 C CA . ARG A 1 290 ? -3.810 16.534 -3.459 1.00 92.62 290 ARG A CA 1
ATOM 2224 C C . ARG A 1 290 ? -3.582 15.057 -3.130 1.00 92.62 290 ARG A C 1
ATOM 2226 O O . ARG A 1 290 ? -2.464 14.661 -2.787 1.00 92.62 290 ARG A O 1
ATOM 2233 N N . LEU A 1 291 ? -4.618 14.223 -3.255 1.00 93.06 291 LEU A N 1
ATOM 2234 C CA . LEU A 1 291 ? -4.490 12.777 -3.094 1.00 93.06 291 LEU A CA 1
ATOM 2235 C C . LEU A 1 291 ? -3.557 12.178 -4.157 1.00 93.06 291 LEU A C 1
ATOM 2237 O O . LEU A 1 291 ? -2.669 11.399 -3.813 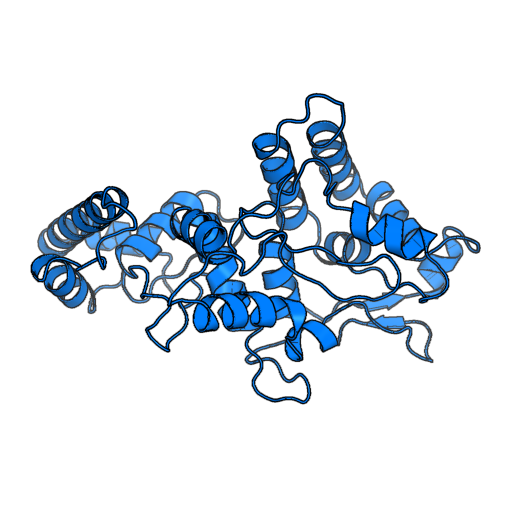1.00 93.06 291 LEU A O 1
ATOM 2241 N N . GLU A 1 292 ? -3.717 12.541 -5.428 1.00 94.44 292 GLU A N 1
ATOM 2242 C CA . GLU A 1 292 ? -2.866 12.066 -6.525 1.00 94.44 292 GLU A CA 1
ATOM 2243 C C . GLU A 1 292 ? -1.396 12.498 -6.350 1.00 94.44 292 GLU A C 1
ATOM 2245 O O . GLU A 1 292 ? -0.466 11.695 -6.512 1.00 94.44 292 GLU A O 1
ATOM 2250 N N . GLU A 1 293 ? -1.166 13.754 -5.968 1.00 93.56 293 GLU A N 1
ATOM 2251 C CA . GLU A 1 293 ? 0.156 14.341 -5.746 1.00 93.56 293 GLU A CA 1
ATOM 2252 C C . GLU A 1 293 ? 0.873 13.737 -4.534 1.00 93.56 293 GLU A C 1
ATOM 2254 O O . GLU A 1 293 ? 2.096 13.581 -4.569 1.00 93.56 293 GLU A O 1
ATOM 2259 N N . SER A 1 294 ? 0.136 13.272 -3.516 1.00 92.38 294 SER A N 1
ATOM 2260 C CA . SER A 1 294 ? 0.715 12.564 -2.361 1.00 92.38 294 SER A CA 1
ATOM 2261 C C . SER A 1 294 ? 1.473 11.278 -2.736 1.00 92.38 294 SER A C 1
ATOM 2263 O O . SER A 1 294 ? 2.300 10.796 -1.955 1.00 92.38 294 SER A O 1
ATOM 2265 N N . PHE A 1 295 ? 1.234 10.752 -3.945 1.00 94.06 295 PHE A N 1
ATOM 2266 C CA . PHE A 1 295 ? 1.987 9.653 -4.548 1.00 94.06 295 PHE A CA 1
ATOM 2267 C C . PHE A 1 295 ? 2.931 10.136 -5.652 1.00 94.06 295 PHE A C 1
ATOM 2269 O O . PHE A 1 295 ? 4.108 9.780 -5.648 1.00 94.06 295 PHE A O 1
ATOM 2276 N N . SER A 1 296 ? 2.425 10.933 -6.596 1.00 93.56 296 SER A N 1
ATOM 2277 C CA . SER A 1 296 ? 3.148 11.275 -7.830 1.00 93.56 296 SER A CA 1
ATOM 2278 C C . SER A 1 296 ? 4.187 12.386 -7.677 1.00 93.56 296 SER A C 1
ATOM 2280 O O . SER A 1 296 ? 5.134 12.445 -8.465 1.00 93.56 296 SER A O 1
ATOM 2282 N N . ARG A 1 297 ? 4.039 13.244 -6.662 1.00 91.88 297 ARG A N 1
ATOM 2283 C CA . ARG A 1 297 ? 4.893 14.412 -6.391 1.00 91.88 297 ARG A CA 1
ATOM 2284 C C . ARG A 1 297 ? 5.345 14.471 -4.934 1.00 91.88 297 ARG A C 1
ATOM 2286 O O . ARG A 1 297 ? 5.525 15.545 -4.371 1.00 91.88 297 ARG A O 1
ATOM 2293 N N . ASN A 1 298 ? 5.543 13.312 -4.316 1.00 91.00 298 ASN A N 1
ATOM 2294 C CA . ASN A 1 298 ? 5.983 13.230 -2.931 1.00 91.00 298 ASN A CA 1
ATOM 2295 C C . ASN A 1 298 ? 7.525 13.228 -2.849 1.00 91.00 298 ASN A C 1
ATOM 2297 O O . ASN A 1 298 ? 8.150 12.244 -3.265 1.00 91.00 298 ASN A O 1
ATOM 2301 N N . PRO A 1 299 ? 8.159 14.297 -2.325 1.00 89.94 299 PRO A N 1
ATOM 2302 C CA . PRO A 1 299 ? 9.616 14.390 -2.274 1.00 89.94 299 PRO A CA 1
ATOM 2303 C C . PRO A 1 299 ? 10.219 13.363 -1.300 1.00 89.94 299 PRO A C 1
ATOM 2305 O O . PRO A 1 299 ? 11.225 12.742 -1.628 1.00 89.94 299 PRO A O 1
ATOM 2308 N N . CYS A 1 300 ? 9.561 13.077 -0.169 1.00 90.31 300 CYS A N 1
ATOM 2309 C CA . CYS A 1 300 ? 9.985 12.025 0.764 1.00 90.31 300 CYS A CA 1
ATOM 2310 C C . CYS A 1 300 ? 9.989 10.643 0.089 1.00 90.31 300 CYS A C 1
ATOM 2312 O O . CYS A 1 300 ? 10.965 9.898 0.181 1.00 90.31 300 CYS A O 1
ATOM 2314 N N . LEU A 1 301 ? 8.926 10.308 -0.649 1.00 88.06 301 LEU A N 1
ATOM 2315 C CA . LEU A 1 301 ? 8.850 9.037 -1.373 1.00 88.06 301 LEU A CA 1
ATOM 2316 C C . LEU A 1 301 ? 9.864 8.961 -2.524 1.00 88.06 301 LEU A C 1
ATOM 2318 O O . LEU A 1 301 ? 10.366 7.879 -2.822 1.00 88.06 301 LEU A O 1
ATOM 2322 N N . SER A 1 302 ? 10.172 10.093 -3.159 1.00 84.31 302 SER A N 1
ATOM 2323 C CA . SER A 1 302 ? 11.135 10.168 -4.263 1.00 84.31 302 SER A CA 1
ATOM 2324 C C . SER A 1 302 ? 12.556 9.845 -3.797 1.00 84.31 302 SER A C 1
ATOM 2326 O O . SER A 1 302 ? 13.218 9.035 -4.442 1.00 84.31 302 SER A O 1
ATOM 2328 N N . GLU A 1 303 ? 12.969 10.370 -2.639 1.00 76.00 303 GLU A N 1
ATOM 2329 C CA . GLU A 1 303 ? 14.252 10.039 -1.995 1.00 76.00 303 GLU A CA 1
ATOM 2330 C C . GLU A 1 303 ? 14.302 8.590 -1.480 1.00 76.00 303 GLU A C 1
ATOM 2332 O O . GLU A 1 303 ? 15.365 7.983 -1.380 1.00 76.00 303 GLU A O 1
ATOM 2337 N N . CYS A 1 304 ? 13.140 7.999 -1.193 1.00 70.38 304 CYS A N 1
ATOM 2338 C CA . CYS A 1 304 ? 13.026 6.591 -0.822 1.00 70.38 304 CYS A CA 1
ATOM 2339 C C . CYS A 1 304 ? 13.078 5.631 -2.034 1.00 70.38 304 CYS A C 1
ATOM 2341 O O . CYS A 1 304 ? 13.368 4.443 -1.875 1.00 70.38 304 CYS A O 1
ATOM 2343 N N . SER A 1 305 ? 12.736 6.106 -3.236 1.00 61.31 305 SER A N 1
ATOM 2344 C CA . SER A 1 305 ? 12.632 5.307 -4.470 1.00 61.31 305 SER A CA 1
ATOM 2345 C C . SER A 1 305 ? 14.031 4.931 -5.011 1.00 61.31 305 SER A C 1
ATOM 2347 O O . SER A 1 305 ? 15.034 5.440 -4.523 1.00 61.31 305 SER A O 1
ATOM 2349 N N . PRO A 1 306 ? 14.148 3.951 -5.932 1.00 60.25 306 PRO A N 1
ATOM 2350 C CA . PRO A 1 306 ? 15.204 2.944 -5.939 1.00 60.25 306 PRO A CA 1
ATOM 2351 C C . PRO A 1 306 ? 16.630 3.507 -5.815 1.00 60.25 306 PRO A C 1
ATOM 2353 O O . PRO A 1 306 ? 16.988 4.472 -6.492 1.00 60.25 306 PRO A O 1
ATOM 2356 N N . PRO A 1 307 ? 17.480 2.834 -5.026 1.00 56.84 307 PRO A N 1
ATOM 2357 C CA . PRO A 1 307 ? 18.752 3.378 -4.589 1.00 56.84 307 PRO A CA 1
ATOM 2358 C C . PRO A 1 307 ? 19.709 3.556 -5.763 1.00 56.84 307 PRO A C 1
ATOM 2360 O O . PRO A 1 307 ? 19.913 2.634 -6.560 1.00 56.84 307 PRO A O 1
ATOM 2363 N N . ALA A 1 308 ? 20.346 4.721 -5.846 1.00 54.34 308 ALA A N 1
ATOM 2364 C CA . ALA A 1 308 ? 21.450 4.919 -6.771 1.00 54.34 308 ALA A CA 1
ATOM 2365 C C . ALA A 1 308 ? 22.640 4.024 -6.356 1.00 54.34 308 ALA A C 1
ATOM 2367 O O . ALA A 1 308 ? 22.925 3.879 -5.160 1.00 54.34 308 ALA A O 1
ATOM 2368 N N . PRO A 1 309 ? 23.353 3.396 -7.307 1.00 54.25 309 PRO A N 1
ATOM 2369 C CA . PRO A 1 309 ? 24.584 2.688 -6.989 1.00 54.25 309 PRO A CA 1
ATOM 2370 C C . PRO A 1 309 ? 25.590 3.662 -6.366 1.00 54.25 309 PRO A C 1
ATOM 2372 O O . PRO A 1 309 ? 25.939 4.677 -6.964 1.00 54.25 309 PRO A O 1
ATOM 2375 N N . SER A 1 310 ? 26.061 3.351 -5.156 1.00 52.19 310 SER A N 1
ATOM 2376 C CA . SER A 1 310 ? 27.110 4.145 -4.511 1.00 52.19 310 SER A CA 1
ATOM 2377 C C . SER A 1 310 ? 28.469 3.908 -5.187 1.00 52.19 310 SER A C 1
ATOM 2379 O O . SER A 1 310 ? 28.732 2.793 -5.659 1.00 52.19 310 SER A O 1
ATOM 2381 N N . PRO A 1 311 ? 29.388 4.893 -5.161 1.00 48.00 311 PRO A N 1
ATOM 2382 C CA . PRO A 1 311 ? 30.741 4.739 -5.708 1.00 48.00 311 PRO A CA 1
ATOM 2383 C C . PRO A 1 311 ? 31.555 3.621 -5.029 1.00 48.00 311 PRO A C 1
ATOM 2385 O O . PRO A 1 311 ? 32.549 3.158 -5.579 1.00 48.00 311 PRO A O 1
ATOM 2388 N N . HIS A 1 312 ? 31.116 3.130 -3.864 1.00 53.19 312 HIS A N 1
ATOM 2389 C CA . HIS A 1 312 ? 31.750 2.037 -3.123 1.00 53.19 312 HIS A CA 1
ATOM 2390 C C . HIS A 1 312 ? 31.164 0.642 -3.421 1.00 53.19 312 HIS A C 1
ATOM 2392 O O . HIS A 1 312 ? 31.477 -0.312 -2.7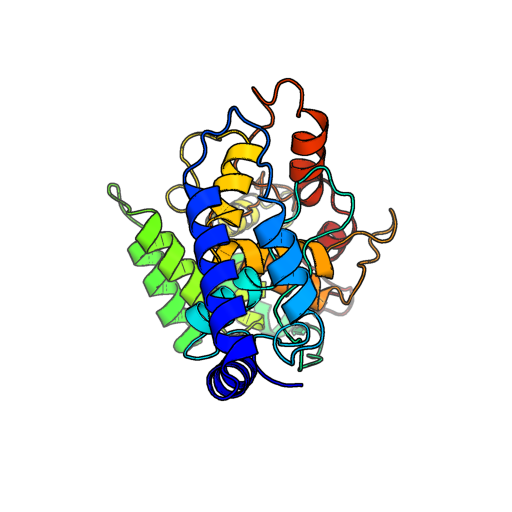09 1.00 53.19 312 HIS A O 1
ATOM 2398 N N . GLY A 1 313 ? 30.306 0.492 -4.438 1.00 57.50 313 GLY A N 1
ATOM 2399 C CA . GLY A 1 313 ? 29.781 -0.819 -4.845 1.00 57.50 313 GLY A CA 1
ATOM 2400 C C . GLY A 1 313 ? 28.697 -1.387 -3.920 1.00 57.50 313 GLY A C 1
ATOM 2401 O O . GLY A 1 313 ? 28.536 -2.606 -3.814 1.00 57.50 313 GLY A O 1
ATOM 2402 N N . TRP A 1 314 ? 27.941 -0.516 -3.250 1.00 55.69 314 TRP A N 1
ATOM 2403 C CA . TRP A 1 314 ? 26.779 -0.883 -2.436 1.00 55.69 314 TRP A CA 1
ATOM 2404 C C . TRP A 1 314 ? 25.500 -0.256 -2.992 1.00 55.69 314 TRP A C 1
ATOM 2406 O O . TRP A 1 314 ? 25.513 0.907 -3.398 1.00 55.69 314 TRP A O 1
ATOM 2416 N N . LEU A 1 315 ? 24.392 -1.001 -2.944 1.00 59.88 315 LEU A N 1
ATOM 2417 C CA . LEU A 1 315 ? 23.049 -0.417 -2.966 1.00 59.88 315 LEU A CA 1
ATOM 2418 C C . LEU A 1 315 ? 22.612 -0.225 -1.522 1.00 59.88 315 LEU A C 1
ATOM 2420 O O . LEU A 1 315 ? 22.575 -1.189 -0.752 1.00 59.88 315 LEU A O 1
ATOM 2424 N N . SER A 1 316 ? 22.315 1.016 -1.163 1.00 54.38 316 SER A N 1
ATOM 2425 C CA . SER A 1 316 ? 21.701 1.362 0.115 1.00 54.38 316 SER A CA 1
ATOM 2426 C C . SER A 1 316 ? 20.495 2.231 -0.180 1.00 54.38 316 SER A C 1
ATOM 2428 O O . SER A 1 316 ? 20.629 3.205 -0.911 1.00 54.38 316 SER A O 1
ATOM 2430 N N . LEU A 1 317 ? 19.349 1.857 0.375 1.00 52.81 317 LEU A N 1
ATOM 2431 C CA . LEU A 1 317 ? 18.252 2.797 0.577 1.00 52.81 317 LEU A CA 1
ATOM 2432 C C . LEU A 1 317 ? 18.686 3.653 1.772 1.00 52.81 317 LEU A C 1
ATOM 2434 O O . LEU A 1 317 ? 19.074 3.070 2.795 1.00 52.81 317 LEU A O 1
ATOM 2438 N N . THR A 1 318 ? 18.779 4.971 1.593 1.00 45.22 318 THR A N 1
ATOM 2439 C CA . THR A 1 318 ? 19.109 5.893 2.690 1.00 45.22 318 THR A CA 1
ATOM 2440 C C . THR A 1 318 ? 18.053 5.846 3.792 1.00 45.22 318 THR A C 1
ATOM 2442 O O . THR A 1 318 ? 16.909 5.410 3.523 1.00 45.22 318 THR A O 1
#

Foldseek 3Di:
DAQLVRLVVVLVVPPLSVVLLVVLLVQLVVLVPDDPPDDSDRPPSNVVSLVVCCPGPLVVHAAAAPDPPRQVRLSSNCSSVPDDDLPPPDFRAARHDDPDPDDFDKDFQVVLCVVPPPDAQLVSLVVVLCVDPQSVVLQVLLVVQLDDPPRDQLSNLVSLLVNLRRPPPNSLCSNQQPDDALVPLVNLVSNQPSSPCVRNADPAAAQQVVLVVQQCVRSQSVNLVSQLCQFLPAPDLQQDTPHDLSSNVSSLSSNRSGSQNKGAPGSRDQFIFGSHDNPPVVPCSVSSVVSGCSRRVRSNVVLQGFADQDPVRMGTRD